Protein 9P0P (pdb70)

Organism: Staphylococcus aureus (NCBI:txid1280)

Foldseek 3Di:
DQQDPFEPLNVVQVVCVVVVHDNCVSLLVLCCCQVVLDFFLCVSPVDDRVVSVVCCVVPNGTVAQKAFPDQDDDDQKTKTWIAHDPRFTFIKMWRQDPVRQTEIAFEQWRVTHGDALRNGLVSVSVVSSVPDQHQAYEHPGPDANQVHPRVVSNLCQCCPCSHVVDQLLRYEHEGAQPQVSLLVCLPPRLNHAYEYEQQFLDQPVVCVPVVVCVVGPPVVSLVSVQVSCVPNVAAYEYEHEHDAPRQLDLVSLVSVQQSQCVGDVHNQSYAYEYEYDDPVPDPPSVVSSQVSCVVSNHHYDYDDD

Radius of gyration: 21.72 Å; Cα contacts (8 Å, |Δi|>4): 556; chains: 1; bounding box: 57×60×38 Å

InterPro domains:
  IPR004383 Ribosomal RNA large subunit methyltransferase RlmN/Cfr [PIRSF006004] (11-346)
  IPR004383 Ribosomal RNA large subunit methyltransferase RlmN/Cfr [SFLDF00275] (10-347)
  IPR005839 Methylthiotransferase [SFLDG01061] (3-346)
  IPR007197 Radical SAM [PF04055] (107-264)
  IPR007197 Radical SAM [PS51918] (98-333)
  IPR007197 Radical SAM [SFLDS00029] (3-346)
  IPR007197 Radical SAM [SFLDS00029] (10-347)
  IPR013785 Aldolase-type TIM barrel [G3DSA:3.20.20.70] (65-349)
  IPR022881 Ribosomal RNA large subunit methyltransferase, Cfr [MF_01873] (3-347)
  IPR022881 Ribosomal RNA large subunit methyltransferase, Cfr [SFLDF00296] (3-346)
  IPR022881 Ribosomal RNA large subunit methyltransferase, Cfr [TIGR04432] (5-344)
  IPR040072 Methyltransferase (Class A) [PTHR30544] (7-347)
  IPR058240 Radical SAM superfamily [SSF102114] (106-295)

Secondary structure (DSSP, 8-state):
----TTSHHHHHHHHHTTTT--THHHHHHHHHHHTS---BGGG-TTS-HHHHHHHHHHH-SBS---EEEEEEE-SS-EEEEEEETTTEEEEEEEEE-TTS-EEEEE-SB---PBPPHHHHHHHHHHHHHHT----EEEE-SSS-TTS-THHHHHHHHHT-TTTT---GGGEEEEESS-HHHHHHHHTTSTTSEEEEE-S-S-HHHHHTTSGGGGTS-HHHHHHHHHHHHHHH---EEEEEE--TTTS--HHHHHHHHHHHHTSGGGG-SEEEEEE-------TTHHHHHHHHHHHTT--EEEE--

Nearest PDB structures (foldseek):
  6fz6-assembly2_B  TM=9.057E-01  e=2.696E-28  Sphaerobacter thermophilus DSM 20745
  6pwk-assembly1_A  TM=6.200E-01  e=2.945E+00  Vibrio cholerae O1 str. 2010EL-1786
  5mfu-assembly1_A  TM=4.963E-01  e=1.389E+00  Pseudomonas aeruginosa
  6pwj-assembly2_B  TM=3.879E-01  e=1.479E+00  Vibrio cholerae O1 str. 2010EL-1786
  6pwk-assembly1_B  TM=4.323E-01  e=4.288E+00  Vibrio cholerae O1 str. 2010EL-1786

B-factor: mean 84.89, std 20.48, range [50.83, 161.64]

Solvent-accessible surface area: 15654 Å² total; per-residue (Å²): 66,179,10,40,130,116,3,18,1,7,96,3,14,105,60,3,105,83,73,140,44,60,100,111,31,6,93,41,0,1,37,3,2,13,151,101,88,35,44,84,1,75,71,6,95,107,5,55,156,127,12,40,85,58,0,24,132,89,50,38,71,40,3,30,96,13,100,53,82,53,106,150,105,50,154,106,50,15,78,3,52,0,70,3,89,104,36,38,156,2,56,3,24,5,81,89,126,194,103,30,128,17,26,2,24,1,2,1,8,39,232,146,112,59,3,62,0,26,14,0,0,0,1,0,0,20,4,19,21,113,50,59,117,14,18,20,0,14,2,106,35,80,55,28,3,2,58,4,128,33,0,8,44,0,0,68,3,0,36,21,108,48,7,19,65,25,43,42,161,100,0,28,0,22,0,39,1,29,28,61,2,0,108,67,2,3,112,94,26,48,88,1,30,1,20,0,16,0,16,0,13,84,53,133,47,1,18,186,57,23,100,27,5,112,159,57,42,6,84,107,0,0,73,13,0,17,92,2,1,174,107,25,80,67,103,0,66,0,16,2,74,1,65,33,53,79,0,13,50,90,119,19,0,130,67,1,12,58,26,0,108,85,49,75,106,50,2,140,30,4,30,1,11,0,49,70,109,109,173,171,101,14,126,58,69,6,106,42,1,42,109,26,0,98,93,29,54,8,74,13,46,56,114,65,200

Sequence (305 aa):
MKFGNKTKYGKIQEWLRSNNEPDYRMKQITNAIFKQRITRFEDMTNLPKQLREDLINNFGETVLNIKILAEQNSEQVTKVLFEVSDGERVETVIMKYKAGWESFCISSQCLKKNLTVDEITDQVLYFHLLGHQIDSISFMGMGEALANRQVFDALDVFTDPNLFALSPRRLSISTIGIIPSIKKLTQEYPQVNLTFSLHSPYSEERSKLMPINDRYPIDEVMNILDEYIRKTSRKVYIAYIMLPGVNDSLEHAKEVVSLLKSRYKSGKLYHVNLIRYNPEANEGQVEAFYKVLKSAGINVTIRSQ

Structure (mmCIF, N/CA/C/O backbone):
data_9P0P
#
_entry.id   9P0P
#
_cell.length_a   45.319
_cell.length_b   58.612
_cell.length_c   115.945
_cell.angle_alpha   90.000
_cell.angle_beta   90.000
_cell.angle_gamma   90.000
#
_symmetry.space_group_name_H-M   'P 21 21 21'
#
loop_
_entity.id
_entity.type
_entity.pdbx_description
1 polymer 'Ribosomal RNA large subunit methyltransferase Cfr'
2 water water
#
loop_
_atom_site.group_PDB
_atom_site.id
_atom_site.type_symbol
_atom_site.label_atom_id
_atom_site.label_alt_id
_atom_site.label_comp_id
_atom_site.label_asym_id
_atom_site.label_entity_id
_atom_site.label_seq_id
_atom_site.pdbx_PDB_ins_code
_atom_site.Cartn_x
_atom_site.Cartn_y
_atom_site.Cartn_z
_atom_site.occupancy
_atom_site.B_iso_or_equiv
_atom_site.auth_seq_id
_atom_site.auth_comp_id
_atom_site.auth_asym_id
_atom_site.auth_atom_id
_atom_site.pdbx_PDB_model_num
ATOM 1 N N . MET A 1 1 ? -42.15300 -8.60200 10.70800 1.000 107.25670 1 MET A N 1
ATOM 2 C CA . MET A 1 1 ? -41.16600 -9.65100 10.48000 1.000 103.08336 1 MET A CA 1
ATOM 3 C C . MET A 1 1 ? -40.69400 -9.68100 9.03100 1.000 107.81123 1 MET A C 1
ATOM 4 O O . MET A 1 1 ? -41.29500 -10.34000 8.18300 1.000 111.27310 1 MET A O 1
ATOM 9 N N . LYS A 1 2 ? -39.61900 -8.94000 8.75500 1.000 107.42322 2 LYS A N 1
ATOM 10 C CA . LYS A 1 2 ? -38.99100 -8.91200 7.43200 1.000 106.16473 2 LYS A CA 1
ATOM 11 C C . LYS A 1 2 ? -37.49300 -8.76700 7.68500 1.000 104.18901 2 LYS A C 1
ATOM 12 O O . LYS A 1 2 ? -37.01500 -7.66200 7.95500 1.000 108.27364 2 LYS A O 1
ATOM 18 N N . PHE A 1 3 ? -36.76300 -9.87600 7.59100 1.000 91.43201 3 PHE A N 1
ATOM 19 C CA . PHE A 1 3 ? -35.41700 -9.96900 8.14400 1.000 89.25334 3 PHE A CA 1
ATOM 20 C C . PHE A 1 3 ? -34.30900 -9.64400 7.15000 1.000 92.89752 3 PHE A C 1
ATOM 21 O O . PHE A 1 3 ? -33.13200 -9.81200 7.48500 1.000 94.91899 3 PHE A O 1
ATOM 29 N N . GLY A 1 4 ? -34.64200 -9.18200 5.95000 1.000 94.28496 4 GLY A N 1
ATOM 30 C CA . GLY A 1 4 ? -33.60700 -8.83500 4.99500 1.000 102.98652 4 GLY A CA 1
ATOM 31 C C . GLY A 1 4 ? -33.12800 -10.02000 4.18300 1.000 107.38773 4 GLY A C 1
ATOM 32 O O . GLY A 1 4 ? -32.88900 -11.10300 4.72800 1.000 97.45540 4 GLY A O 1
ATOM 33 N N . ASN A 1 5 ? -32.96600 -9.81900 2.87500 1.000 129.15119 5 ASN A N 1
ATOM 34 C CA . ASN A 1 5 ? -32.70200 -10.89700 1.93000 1.000 131.13747 5 ASN A CA 1
ATOM 35 C C . ASN A 1 5 ? -31.23100 -11.27600 1.83300 1.000 129.89199 5 ASN A C 1
ATOM 36 O O . ASN A 1 5 ? -30.82800 -11.85200 0.81600 1.000 135.16784 5 ASN A O 1
ATOM 41 N N . LYS A 1 6 ? -30.41400 -10.96600 2.83600 1.000 103.96498 6 LYS A N 1
ATOM 42 C CA . LYS A 1 6 ? -29.02200 -11.39300 2.83000 1.000 99.66271 6 LYS A CA 1
ATOM 43 C C . LYS A 1 6 ? -28.57000 -11.98000 4.15500 1.000 91.97042 6 LYS A C 1
ATOM 44 O O . LYS A 1 6 ? -27.46300 -12.52700 4.22300 1.000 89.40735 6 LYS A O 1
ATOM 50 N N . THR A 1 7 ? -29.38200 -11.88600 5.19900 1.000 84.51717 7 THR A N 1
ATOM 51 C CA . THR A 1 7 ? -29.08600 -12.51200 6.47100 1.000 80.61100 7 THR A CA 1
ATOM 52 C C . THR A 1 7 ? -29.70800 -13.89500 6.51100 1.000 80.14434 7 THR A C 1
ATOM 53 O O . THR A 1 7 ? -30.65000 -14.20800 5.77900 1.000 80.21991 7 THR A O 1
ATOM 57 N N . LYS A 1 8 ? -29.17200 -14.72900 7.38700 1.000 71.85909 8 LYS A N 1
ATOM 58 C CA . LYS A 1 8 ? -29.67600 -16.08700 7.45900 1.000 74.93993 8 LYS A CA 1
ATOM 59 C C . LYS A 1 8 ? -31.09100 -16.13400 8.02300 1.000 74.16997 8 LYS A C 1
ATOM 60 O O . LYS A 1 8 ? -31.82700 -17.09200 7.76200 1.000 68.28053 8 LYS A O 1
ATOM 66 N N . TYR A 1 9 ? -31.47600 -15.13500 8.82200 1.000 70.35574 9 TYR A N 1
ATOM 67 C CA . TYR A 1 9 ? -32.81800 -15.11000 9.38600 1.000 66.80141 9 TYR A CA 1
ATOM 68 C C . TYR A 1 9 ? -33.86600 -14.81700 8.32500 1.000 69.70200 9 TYR A C 1
ATOM 69 O O . TYR A 1 9 ? -35.03300 -15.18300 8.50100 1.000 66.52290 9 TYR A O 1
ATOM 78 N N . GLY A 1 10 ? -33.47500 -14.17600 7.22700 1.000 76.32186 10 GLY A N 1
ATOM 79 C CA . GLY A 1 10 ? -34.38800 -13.92300 6.13200 1.000 75.11251 10 GLY A CA 1
ATOM 80 C C . GLY A 1 10 ? -34.58200 -15.13600 5.24600 1.000 72.84126 10 GLY A C 1
ATOM 81 O O . GLY A 1 10 ? -35.70200 -15.42500 4.81300 1.000 72.49023 10 GLY A O 1
ATOM 82 N N . LYS A 1 11 ? -33.49000 -15.85500 4.97100 1.000 74.21432 11 LYS A N 1
ATOM 83 C CA . LYS A 1 11 ? -33.57600 -17.05300 4.14200 1.000 75.80503 11 LYS A CA 1
ATOM 84 C C . LYS A 1 11 ? -34.48000 -18.09800 4.77700 1.000 76.98082 11 LYS A C 1
ATOM 85 O O . LYS A 1 11 ? -35.28900 -18.73100 4.08900 1.000 74.47056 11 LYS A O 1
ATOM 91 N N . ILE A 1 12 ? -34.34700 -18.29900 6.08800 1.000 76.08689 12 ILE A N 1
ATOM 92 C CA . ILE A 1 12 ? -35.19600 -19.26000 6.78500 1.000 74.78796 12 ILE A CA 1
ATOM 93 C C . ILE A 1 12 ? -36.65300 -18.82600 6.72100 1.000 78.59174 12 ILE A C 1
ATOM 94 O O . ILE A 1 12 ? -37.55500 -19.65000 6.53000 1.000 79.56244 12 ILE A O 1
ATOM 99 N N . GLN A 1 13 ? -36.90600 -17.52200 6.85900 1.000 75.45387 13 GLN A N 1
ATOM 100 C CA . GLN A 1 13 ? -38.28000 -17.03300 6.91100 1.000 79.67449 13 GLN A CA 1
ATOM 101 C C . GLN A 1 13 ? -39.01100 -17.28700 5.59900 1.000 81.10187 13 GLN A C 1
ATOM 102 O O . GLN A 1 13 ? -40.14300 -17.78400 5.59300 1.000 83.07063 13 GLN A O 1
ATOM 108 N N . GLU A 1 14 ? -38.38300 -16.94800 4.47500 1.000 85.11333 14 GLU A N 1
ATOM 109 C CA . GLU A 1 14 ? -39.01300 -17.09000 3.17100 1.000 88.01644 14 GLU A CA 1
ATOM 110 C C . GLU A 1 14 ? -38.68400 -18.41500 2.49300 1.000 88.51712 14 GLU A C 1
ATOM 111 O O . GLU A 1 14 ? -39.07800 -18.62500 1.34200 1.000 88.61374 14 GLU A O 1
ATOM 117 N N . TRP A 1 15 ? -37.96800 -19.31000 3.17500 1.000 85.08509 15 TRP A N 1
ATOM 118 C CA . TRP A 1 15 ? -37.96400 -20.70900 2.76700 1.000 81.44046 15 TRP A CA 1
ATOM 119 C C . TRP A 1 15 ? -39.12100 -21.46300 3.40600 1.000 81.27724 15 TRP A C 1
ATOM 120 O O . TRP A 1 15 ? -39.72700 -22.32800 2.76600 1.000 80.42862 15 TRP A O 1
ATOM 131 N N . LEU A 1 16 ? -39.43700 -21.14100 4.66300 1.000 81.98310 16 LEU A N 1
ATOM 132 C CA . LEU A 1 16 ? -40.64100 -21.68200 5.28600 1.000 80.94096 16 LEU A CA 1
ATOM 133 C C . LEU A 1 16 ? -41.89200 -21.18600 4.57500 1.000 82.74222 16 LEU A C 1
ATOM 134 O O . LEU A 1 16 ? -42.87600 -21.92200 4.44500 1.000 83.33935 16 LEU A O 1
ATOM 139 N N . ARG A 1 17 ? -41.87200 -19.93500 4.10700 1.000 81.19980 17 ARG A N 1
ATOM 140 C CA . ARG A 1 17 ? -43.03000 -19.39300 3.40700 1.000 82.90709 17 ARG A CA 1
ATOM 141 C C . ARG A 1 17 ? -43.21700 -20.04600 2.04300 1.000 83.18583 17 ARG A C 1
ATOM 142 O O . ARG A 1 17 ? -44.35200 -20.17600 1.57000 1.000 80.31568 17 ARG A O 1
ATOM 150 N N . SER A 1 18 ? -42.12400 -20.46700 1.39900 1.000 81.84275 18 SER A N 1
ATOM 151 C CA . SER A 1 18 ? -42.22900 -21.16600 0.12300 1.000 80.98933 18 SER A CA 1
ATOM 152 C C . SER A 1 18 ? -42.61300 -22.62900 0.29400 1.000 82.55095 18 SER A C 1
ATOM 153 O O . SER A 1 18 ? -43.09600 -23.24500 -0.66200 1.000 83.54937 18 SER A O 1
ATOM 156 N N . ASN A 1 19 ? -42.39700 -23.20100 1.47700 1.000 83.83675 19 ASN A N 1
ATOM 157 C CA . ASN A 1 19 ? -42.92900 -24.51600 1.81100 1.000 82.60010 19 ASN A CA 1
ATOM 158 C C . ASN A 1 19 ? -44.35800 -24.44700 2.33300 1.000 82.84656 19 ASN A C 1
ATOM 159 O O . ASN A 1 19 ? -44.87400 -25.45700 2.82300 1.000 80.88511 19 ASN A O 1
ATOM 164 N N . ASN A 1 20 ? -44.99200 -23.27500 2.23400 1.000 83.70963 20 ASN A N 1
ATOM 165 C CA . ASN A 1 20 ? -46.36000 -23.04900 2.70500 1.000 82.73579 20 ASN A CA 1
ATOM 166 C C . ASN A 1 20 ? -46.50300 -23.32700 4.19700 1.000 84.53323 20 ASN A C 1
ATOM 167 O O . ASN A 1 20 ? -47.57300 -23.72000 4.66900 1.000 85.68968 20 ASN A O 1
ATOM 172 N N . GLU A 1 21 ? -45.43100 -23.12500 4.94700 1.000 81.94569 21 GLU A N 1
ATOM 173 C CA . GLU A 1 21 ? -45.54200 -23.16100 6.39500 1.000 84.26288 21 GLU A CA 1
ATOM 174 C C . GLU A 1 21 ? -46.04300 -21.81300 6.90700 1.000 85.36813 21 GLU A C 1
ATOM 175 O O . GLU A 1 21 ? -45.64200 -20.76600 6.38900 1.000 86.91970 21 GLU A O 1
ATOM 181 N N . PRO A 1 22 ? -46.92200 -21.81300 7.90800 1.000 87.64066 22 PRO A N 1
ATOM 182 C CA . PRO A 1 22 ? -47.54600 -20.56300 8.36100 1.000 93.30908 22 PRO A CA 1
ATOM 183 C C . PRO A 1 22 ? -46.52800 -19.55400 8.87400 1.000 90.19329 22 PRO A C 1
ATOM 184 O O . PRO A 1 22 ? -45.34000 -19.83400 9.04900 1.000 86.09666 22 PRO A O 1
ATOM 188 N N . ASP A 1 23 ? -47.03100 -18.34200 9.12100 1.000 92.29416 23 ASP A N 1
ATOM 189 C CA . ASP A 1 23 ? -46.16900 -17.22800 9.49700 1.000 95.90525 23 ASP A CA 1
ATOM 190 C C . ASP A 1 23 ? -45.67900 -17.31900 10.93600 1.000 90.56471 23 ASP A C 1
ATOM 191 O O . ASP A 1 23 ? -44.64300 -16.72700 11.25700 1.000 87.79456 23 ASP A O 1
ATOM 196 N N . TYR A 1 24 ? -46.38700 -18.03900 11.80800 1.000 85.50772 24 TYR A N 1
ATOM 197 C CA . TYR A 1 24 ? -45.96400 -18.12300 13.20000 1.000 79.46488 24 TYR A CA 1
ATOM 198 C C . TYR A 1 24 ? -44.76500 -19.03900 13.40300 1.000 80.39219 24 TYR A C 1
ATOM 199 O O . TYR A 1 24 ? -44.19400 -19.04600 14.49900 1.000 80.42367 24 TYR A O 1
ATOM 208 N N . ARG A 1 25 ? -44.37500 -19.80900 12.38500 1.000 78.92048 25 ARG A N 1
ATOM 209 C CA . ARG A 1 25 ? -43.27200 -20.75000 12.54800 1.000 77.66175 25 ARG A CA 1
ATOM 210 C C . ARG A 1 25 ? -41.92900 -20.03900 12.65200 1.000 74.20948 25 ARG A C 1
ATOM 211 O O . ARG A 1 25 ? -41.01200 -20.54700 13.30700 1.000 73.02413 25 ARG A O 1
ATOM 219 N N . MET A 1 26 ? -41.78800 -18.87200 12.01800 1.000 73.78735 26 MET A N 1
ATOM 220 C CA . MET A 1 26 ? -40.53900 -18.12900 12.13700 1.000 72.91224 26 MET A CA 1
ATOM 221 C C . MET A 1 26 ? -40.39200 -17.50400 13.51700 1.000 72.14271 26 MET A C 1
ATOM 222 O O . MET A 1 26 ? -39.27100 -17.38100 14.02600 1.000 68.82838 26 MET A O 1
ATOM 227 N N . LYS A 1 27 ? -41.50500 -17.10400 14.13500 1.000 70.55518 27 LYS A N 1
ATOM 228 C CA . LYS A 1 27 ? -41.44200 -16.53200 15.47500 1.000 73.22904 27 LYS A CA 1
ATOM 229 C C . LYS A 1 27 ? -41.05100 -17.58700 16.50200 1.000 70.28425 27 LYS A C 1
ATOM 230 O O . LYS A 1 27 ? -40.34100 -17.28700 17.47000 1.000 69.02383 27 LYS A O 1
ATOM 236 N N . GLN A 1 28 ? -41.49800 -18.83000 16.30600 1.000 70.73322 28 GLN A N 1
ATOM 237 C CA . GLN A 1 28 ? -41.04500 -19.91800 17.16600 1.000 70.05609 28 GLN A CA 1
ATOM 238 C C . GLN A 1 28 ? -39.54600 -20.14300 17.02800 1.000 66.08333 28 GLN A C 1
ATOM 239 O O . GLN A 1 28 ? -38.88100 -20.51700 18.00100 1.000 63.95879 28 GLN A O 1
ATOM 245 N N . ILE A 1 29 ? -39.00000 -19.92300 15.83200 1.000 65.380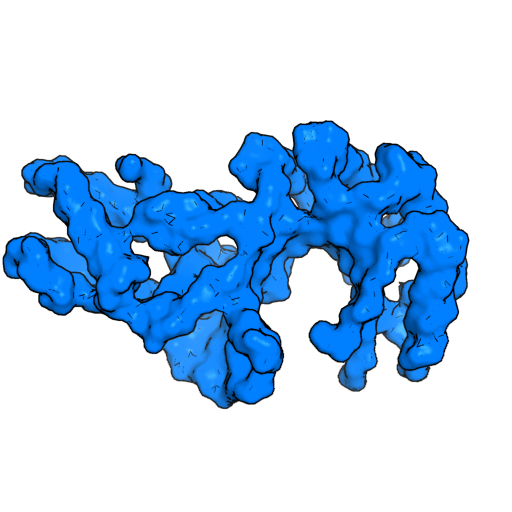60 29 ILE A N 1
ATOM 246 C CA . ILE A 1 29 ? -37.56900 -20.10600 15.62200 1.000 64.10402 29 ILE A CA 1
ATOM 247 C C . ILE A 1 29 ? -36.78500 -18.99300 16.30900 1.000 64.16889 29 ILE A C 1
ATOM 248 O O . ILE A 1 29 ? -35.79200 -19.24700 17.00000 1.000 58.54690 29 ILE A O 1
ATOM 253 N N . THR A 1 30 ? -37.22800 -17.74400 16.14000 1.000 64.49802 30 THR A N 1
ATOM 254 C CA . THR A 1 30 ? -36.49600 -16.61500 16.70600 1.000 64.16527 30 THR A CA 1
ATOM 255 C C . THR A 1 30 ? -36.55200 -16.61700 18.22800 1.000 61.94554 30 THR A C 1
ATOM 256 O O . THR A 1 30 ? -35.54700 -16.33700 18.89100 1.000 61.72784 30 THR A O 1
ATOM 260 N N . ASN A 1 31 ? -37.71700 -16.92700 18.80300 1.000 68.15395 31 ASN A N 1
ATOM 261 C CA . ASN A 1 31 ? -37.82600 -16.95100 20.25700 1.000 67.28212 31 ASN A CA 1
ATOM 262 C C . ASN A 1 31 ? -36.98900 -18.06600 20.86500 1.000 66.68037 31 ASN A C 1
ATOM 263 O O . ASN A 1 31 ? -36.54400 -17.95000 22.01100 1.000 68.29393 31 ASN A O 1
ATOM 268 N N . ALA A 1 32 ? -36.76800 -19.15000 20.12200 1.000 61.86327 32 ALA A N 1
ATOM 269 C CA . ALA A 1 32 ? -35.91200 -20.21500 20.62700 1.000 62.35268 32 ALA A CA 1
ATOM 270 C C . ALA A 1 32 ? -34.44900 -19.79700 20.60800 1.000 59.67576 32 ALA A C 1
ATOM 271 O O . ALA A 1 32 ? -33.68100 -20.16400 21.50200 1.000 60.07509 32 ALA A O 1
ATOM 273 N N . ILE A 1 33 ? -34.04700 -19.02000 19.60200 1.000 60.08268 33 ILE A N 1
ATOM 274 C CA . ILE A 1 33 ? -32.64900 -18.62500 19.47800 1.000 59.13458 33 ILE A CA 1
ATOM 275 C C . ILE A 1 33 ? -32.29500 -17.54100 20.49000 1.000 58.40338 33 ILE A C 1
ATOM 276 O O . ILE A 1 33 ? -31.22100 -17.57500 21.10100 1.000 57.47680 33 ILE A O 1
ATOM 281 N N . PHE A 1 34 ? -33.18700 -16.57100 20.69200 1.000 56.96385 34 PHE A N 1
ATOM 282 C CA . PHE A 1 34 ? -32.86500 -15.38000 21.46600 1.000 60.31208 34 PHE A CA 1
ATOM 283 C C . PHE A 1 34 ? -33.48500 -15.34800 22.85300 1.000 57.87838 34 PHE A C 1
ATOM 284 O O . PHE A 1 34 ? -32.89200 -14.76700 23.76400 1.000 60.81345 34 PHE A O 1
ATOM 292 N N . LYS A 1 35 ? -34.65600 -15.94500 23.04700 1.000 58.79136 35 LYS A N 1
ATOM 293 C CA . LYS A 1 35 ? -35.26700 -15.96500 24.36700 1.000 63.08044 35 LYS A CA 1
ATOM 294 C C . LYS A 1 35 ? -35.03300 -17.27500 25.10500 1.000 63.63644 35 LYS A C 1
ATOM 295 O O . LYS A 1 35 ? -34.77100 -17.26000 26.31200 1.000 66.44471 35 LYS A O 1
ATOM 301 N N . GLN A 1 36 ? -35.10400 -18.40900 24.41200 1.000 61.60294 36 GLN A N 1
ATOM 302 C CA . GLN A 1 36 ? -34.75700 -19.68700 25.02200 1.000 66.17364 36 GLN A CA 1
ATOM 303 C C . GLN A 1 36 ? -33.28200 -20.03200 24.86300 1.000 61.23839 36 GLN A C 1
ATOM 304 O O . GLN A 1 36 ? -32.79600 -20.93700 25.55100 1.000 60.69383 36 GLN A O 1
ATOM 310 N N . ARG A 1 37 ? -32.57000 -19.33100 23.97800 1.000 61.20611 37 ARG A N 1
ATOM 311 C CA . ARG A 1 37 ? -31.13100 -19.50400 23.77000 1.000 62.37818 37 ARG A CA 1
ATOM 312 C C . ARG A 1 37 ? -30.78500 -20.95800 23.44500 1.000 58.85506 37 ARG A C 1
ATOM 313 O O . ARG A 1 37 ? -30.03400 -21.62700 24.15800 1.000 60.74974 37 ARG A O 1
ATOM 321 N N . ILE A 1 38 ? -31.34200 -21.43400 22.33700 1.000 60.26477 38 ILE A N 1
ATOM 322 C CA . ILE A 1 38 ? -31.12200 -22.79000 21.85800 1.000 63.08229 38 ILE A CA 1
ATOM 323 C C . ILE A 1 38 ? -30.34100 -22.71300 20.55400 1.000 63.10952 38 ILE A C 1
ATOM 324 O O . ILE A 1 38 ? -30.69200 -21.93900 19.65500 1.000 60.23165 38 ILE A O 1
ATOM 329 N N . THR A 1 39 ? -29.28200 -23.51600 20.45500 1.000 63.04665 39 THR A N 1
ATOM 330 C CA . THR A 1 39 ? -28.32000 -23.41700 19.36400 1.000 64.94142 39 THR A CA 1
ATOM 331 C C . THR A 1 39 ? -28.71700 -24.24500 18.14600 1.000 66.15229 39 THR A C 1
ATOM 332 O O . THR A 1 39 ? -28.49700 -23.81400 17.00900 1.000 62.73955 39 THR A O 1
ATOM 336 N N . ARG A 1 40 ? -29.30500 -25.41800 18.35400 1.000 73.86608 40 ARG A N 1
ATOM 337 C CA . ARG A 1 40 ? -29.55600 -26.36800 17.28200 1.000 72.34713 40 ARG A CA 1
ATOM 338 C C . ARG A 1 40 ? -31.04700 -26.48200 16.99300 1.000 69.70177 40 ARG A C 1
ATOM 339 O O . ARG A 1 40 ? -31.88300 -26.36500 17.89400 1.000 71.00518 40 ARG A O 1
ATOM 347 N N . PHE A 1 41 ? -31.36800 -26.71900 15.71700 1.000 68.53785 41 PHE A N 1
ATOM 348 C CA . PHE A 1 41 ? -32.76500 -26.82700 15.30900 1.000 73.11024 41 PHE A CA 1
ATOM 349 C C . PHE A 1 41 ? -33.46700 -27.99700 15.98700 1.000 84.95438 41 PHE A C 1
ATOM 350 O O . PHE A 1 41 ? -34.69200 -27.96600 16.15700 1.000 83.42359 41 PHE A O 1
ATOM 358 N N . GLU A 1 42 ? -32.71700 -29.03000 16.38200 1.000 88.62139 42 GLU A N 1
ATOM 359 C CA . GLU A 1 42 ? -33.35100 -30.23800 16.90400 1.000 91.05970 42 GLU A CA 1
ATOM 360 C C . GLU A 1 42 ? -33.94300 -30.00900 18.29100 1.000 94.29240 42 GLU A C 1
ATOM 361 O O . GLU A 1 42 ? -34.98600 -30.58300 18.62400 1.000 95.45901 42 GLU A O 1
ATOM 367 N N . ASP A 1 43 ? -33.30000 -29.17800 19.11200 1.000 87.58301 43 ASP A N 1
ATOM 368 C CA . ASP A 1 43 ? -33.82900 -28.87700 20.43600 1.000 87.76236 43 ASP A CA 1
ATOM 369 C C . ASP A 1 43 ? -34.98500 -27.88700 20.39300 1.000 76.93642 43 ASP A C 1
ATOM 370 O O . ASP A 1 43 ? -35.53400 -27.55200 21.44800 1.000 79.91589 43 ASP A O 1
ATOM 375 N N . MET A 1 44 ? -35.35800 -27.41100 19.20800 1.000 79.53252 44 MET A N 1
ATOM 376 C CA . MET A 1 44 ? -36.54400 -26.57300 19.03800 1.000 83.61565 44 MET A CA 1
ATOM 377 C C . MET A 1 44 ? -37.76000 -27.48000 18.84600 1.000 82.86468 44 MET A C 1
ATOM 378 O O . MET A 1 44 ? -38.34300 -27.59900 17.76700 1.000 85.92346 44 MET A O 1
ATOM 383 N N . THR A 1 45 ? -38.13300 -28.13100 19.95200 1.000 85.45372 45 THR A N 1
ATOM 384 C CA . THR A 1 45 ? -39.13000 -29.19500 19.92200 1.000 90.55759 45 THR A CA 1
ATOM 385 C C . THR A 1 45 ? -40.52800 -28.68700 19.59900 1.000 94.35183 45 THR A C 1
ATOM 386 O O . THR A 1 45 ? -41.40000 -29.49300 19.25500 1.000 95.98408 45 THR A O 1
ATOM 390 N N . ASN A 1 46 ? -40.76500 -27.37900 19.71100 1.000 94.70488 46 ASN A N 1
ATOM 391 C CA . ASN A 1 46 ? -42.06900 -26.82900 19.36300 1.000 93.50221 46 ASN A CA 1
ATOM 392 C C . ASN A 1 46 ? -42.36300 -26.96900 17.87500 1.000 93.63243 46 ASN A C 1
ATOM 393 O O . ASN A 1 46 ? -43.53500 -26.96100 17.48200 1.000 93.44681 46 ASN A O 1
ATOM 398 N N . LEU A 1 47 ? -41.32800 -27.09800 17.04800 1.000 89.86050 47 LEU A N 1
ATOM 399 C CA . LEU A 1 47 ? -41.50500 -27.35700 15.63300 1.000 86.49089 47 LEU A CA 1
ATOM 400 C C . LEU A 1 47 ? -41.91500 -28.81100 15.41000 1.000 84.77964 47 LEU A C 1
ATOM 401 O O . LEU A 1 47 ? -41.73200 -29.65900 16.28600 1.000 90.23853 47 LEU A O 1
ATOM 406 N N . PRO A 1 48 ? -42.48700 -29.12200 14.24900 1.000 83.93794 48 PRO A N 1
ATOM 407 C CA . PRO A 1 48 ? -42.62000 -30.52700 13.84700 1.000 84.62206 48 PRO A CA 1
ATOM 408 C C . PRO A 1 48 ? -41.25000 -31.14600 13.61000 1.000 83.98230 48 PRO A C 1
ATOM 409 O O . PRO A 1 48 ? -40.23700 -30.45800 13.47300 1.000 77.88672 48 PRO A O 1
ATOM 413 N N . LYS A 1 49 ? -41.22700 -32.48100 13.55900 1.000 82.13039 49 LYS A N 1
ATOM 414 C CA . LYS A 1 49 ? -39.94700 -33.18000 13.50300 1.000 79.09019 49 LYS A CA 1
ATOM 415 C C . LYS A 1 49 ? -39.32000 -33.10600 12.11400 1.000 77.85412 49 LYS A C 1
ATOM 416 O O . LYS A 1 49 ? -38.16200 -32.70100 11.97400 1.000 80.54029 49 LYS A O 1
ATOM 422 N N . GLN A 1 50 ? -40.06200 -33.48900 11.07000 1.000 80.58539 50 GLN A N 1
ATOM 423 C CA . GLN A 1 50 ? -39.49400 -33.41400 9.73100 1.000 84.32843 50 GLN A CA 1
ATOM 424 C C . GLN A 1 50 ? -39.36300 -31.97600 9.25700 1.000 80.21567 50 GLN A C 1
ATOM 425 O O . GLN A 1 50 ? -38.62500 -31.71700 8.30500 1.000 83.29571 50 GLN A O 1
ATOM 431 N N . LEU A 1 51 ? -40.06400 -31.03800 9.89400 1.000 81.90050 51 LEU A N 1
ATOM 432 C CA . LEU A 1 51 ? -39.75500 -29.63100 9.67500 1.000 81.34393 51 LEU A CA 1
ATOM 433 C C . LEU A 1 51 ? -38.41300 -29.27200 10.29000 1.000 76.51517 51 LEU A C 1
ATOM 434 O O . LEU A 1 51 ? -37.64500 -28.49200 9.71600 1.000 74.07381 51 LEU A O 1
ATOM 439 N N . ARG A 1 52 ? -38.12800 -29.81400 11.47500 1.000 76.23571 52 ARG A N 1
ATOM 440 C CA . ARG A 1 52 ? -36.81300 -29.62600 12.07500 1.000 78.40385 52 ARG A CA 1
ATOM 441 C C . ARG A 1 52 ? -35.72100 -30.21300 11.19300 1.000 80.28847 52 ARG A C 1
ATOM 442 O O . ARG A 1 52 ? -34.62500 -29.64800 11.09100 1.000 79.18900 52 ARG A O 1
ATOM 450 N N . GLU A 1 53 ? -36.00400 -31.34200 10.53800 1.000 79.83073 53 GLU A N 1
ATOM 451 C CA . GLU A 1 53 ? -35.00100 -31.96900 9.67900 1.000 80.35328 53 GLU A CA 1
ATOM 452 C C . GLU A 1 53 ? -34.94200 -31.31700 8.30100 1.000 75.61047 53 GLU A C 1
ATOM 453 O O . GLU A 1 53 ? -33.86400 -31.24600 7.70400 1.000 76.64089 53 GLU A O 1
ATOM 459 N N . ASP A 1 54 ? -36.08200 -30.84800 7.78000 1.000 77.08307 54 ASP A N 1
ATOM 460 C CA . ASP A 1 54 ? -36.06600 -30.03900 6.56700 1.000 80.70200 54 ASP A CA 1
ATOM 461 C C . ASP A 1 54 ? -35.25600 -28.76700 6.77000 1.000 80.65729 54 ASP A C 1
ATOM 462 O O . ASP A 1 54 ? -34.58600 -28.29800 5.84300 1.000 82.14396 54 ASP A O 1
ATOM 467 N N . LEU A 1 55 ? -35.31500 -28.19300 7.97200 1.000 75.69589 55 LEU A N 1
ATOM 468 C CA . LEU A 1 55 ? -34.48900 -27.04000 8.30500 1.000 78.51333 55 LEU A CA 1
ATOM 469 C C . LEU A 1 55 ? -33.03200 -27.42600 8.50100 1.000 78.80868 55 LEU A C 1
ATOM 470 O O . LEU A 1 55 ? -32.13600 -26.61000 8.25400 1.000 82.23394 55 LEU A O 1
ATOM 475 N N . ILE A 1 56 ? -32.78100 -28.65500 8.94800 1.000 79.74189 56 ILE A N 1
ATOM 476 C CA . ILE A 1 56 ? -31.41100 -29.10000 9.16600 1.000 84.98320 56 ILE A CA 1
ATOM 477 C C . ILE A 1 56 ? -30.70000 -29.31700 7.83800 1.000 81.56297 56 ILE A C 1
ATOM 478 O O . ILE A 1 56 ? -29.52800 -28.95600 7.67800 1.000 82.67621 56 ILE A O 1
ATOM 483 N N . ASN A 1 57 ? -31.39300 -29.90800 6.86400 1.000 78.52287 57 ASN A N 1
ATOM 484 C CA . ASN A 1 57 ? -30.77000 -30.18300 5.57400 1.000 83.82137 57 ASN A CA 1
ATOM 485 C C . ASN A 1 57 ? -30.38900 -28.89400 4.85900 1.000 84.06229 57 ASN A C 1
ATOM 486 O O . ASN A 1 57 ? -29.26800 -28.75800 4.35500 1.000 87.59741 57 ASN A O 1
ATOM 491 N N . ASN A 1 58 ? -31.30600 -27.92800 4.81600 1.000 84.64597 58 ASN A N 1
ATOM 492 C CA . ASN A 1 58 ? -31.09200 -26.71700 4.03700 1.000 82.65678 58 ASN A CA 1
ATOM 493 C C . ASN A 1 58 ? -30.29100 -25.65000 4.77100 1.000 82.37049 58 ASN A C 1
ATOM 494 O O . ASN A 1 58 ? -29.81600 -24.71200 4.12300 1.000 84.15447 58 ASN A O 1
ATOM 499 N N . PHE A 1 59 ? -30.12000 -25.76100 6.09100 1.000 80.30941 59 PHE A N 1
ATOM 500 C CA . PHE A 1 59 ? -29.45100 -24.71400 6.85400 1.000 75.99813 59 PHE A CA 1
ATOM 501 C C . PHE A 1 59 ? -28.41300 -25.24500 7.83600 1.000 73.16911 59 PHE A C 1
ATOM 502 O O . PHE A 1 59 ? -27.88400 -24.46500 8.63700 1.000 76.01941 59 PHE A O 1
ATOM 510 N N . GLY A 1 60 ? -28.09900 -26.53500 7.79800 1.000 81.39388 60 GLY A N 1
ATOM 511 C CA . GLY A 1 60 ? -27.16800 -27.10600 8.74800 1.000 78.31548 60 GLY A CA 1
ATOM 512 C C . GLY A 1 60 ? -27.83300 -27.44700 10.06900 1.000 76.54728 60 GLY A C 1
ATOM 513 O O . GLY A 1 60 ? -29.03600 -27.27200 10.27000 1.000 74.72125 60 GLY A O 1
ATOM 514 N N . GLU A 1 61 ? -27.01200 -27.94000 10.99900 1.000 77.98728 61 GLU A N 1
ATOM 515 C CA . GLU A 1 61 ? -27.53200 -28.41000 12.28000 1.000 76.09429 61 GLU A CA 1
ATOM 516 C C . GLU A 1 61 ? -27.83200 -27.25900 13.23100 1.000 79.32725 61 GLU A C 1
ATOM 517 O O . GLU A 1 61 ? -28.87600 -27.25400 13.89600 1.000 78.70091 61 GLU A O 1
ATOM 523 N N . THR A 1 62 ? -26.93600 -26.28500 13.31400 1.000 72.43844 62 THR A N 1
ATOM 524 C CA . THR A 1 62 ? -27.05500 -25.20400 14.27900 1.000 73.37256 62 THR A CA 1
ATOM 525 C C . THR A 1 62 ? -27.46000 -23.91600 13.58400 1.000 71.24392 62 THR A C 1
ATOM 526 O O . THR A 1 62 ? -27.52100 -23.82200 12.35500 1.000 73.61616 62 THR A O 1
ATOM 530 N N . VAL A 1 63 ? -27.74700 -22.91200 14.40300 1.000 72.86493 63 VAL A N 1
ATOM 531 C CA . VAL A 1 63 ? -28.00400 -21.59900 13.85500 1.000 71.52228 63 VAL A CA 1
ATOM 532 C C . VAL A 1 63 ? -26.71400 -20.84800 13.58700 1.000 73.93493 63 VAL A C 1
ATOM 533 O O . VAL A 1 63 ? -26.72400 -19.97500 12.71100 1.000 75.13321 63 VAL A O 1
ATOM 537 N N . LEU A 1 64 ? -25.60600 -21.21400 14.26900 1.000 74.58166 64 LEU A N 1
ATOM 538 C CA . LEU A 1 64 ? -24.29900 -20.58200 14.09700 1.000 71.19169 64 LEU A CA 1
ATOM 539 C C . LEU A 1 64 ? -23.60500 -21.04600 12.81800 1.000 75.79151 64 LEU A C 1
ATOM 540 O O . LEU A 1 64 ? -23.63800 -22.22800 12.46600 1.000 78.56533 64 LEU A O 1
ATOM 545 N N . ASN A 1 65 ? -22.99100 -20.09400 12.10500 1.000 75.86538 65 ASN A N 1
ATOM 546 C CA . ASN A 1 65 ? -22.12300 -20.40100 10.97000 1.000 75.30868 65 ASN A CA 1
ATOM 547 C C . ASN A 1 65 ? -20.68800 -19.95700 11.22600 1.000 74.77188 65 ASN A C 1
ATOM 548 O O . ASN A 1 65 ? -19.90000 -19.80900 10.28700 1.000 78.69141 65 ASN A O 1
ATOM 553 N N . ILE A 1 66 ? -20.34600 -19.72600 12.48700 1.000 74.97868 66 ILE A N 1
ATOM 554 C CA . ILE A 1 66 ? -18.97700 -19.51800 12.92500 1.000 78.81343 66 ILE A CA 1
ATOM 555 C C . ILE A 1 66 ? -18.62600 -20.66200 13.87100 1.000 84.02735 66 ILE A C 1
ATOM 556 O O . ILE A 1 66 ? -19.50100 -21.38100 14.35100 1.000 82.82651 66 ILE A O 1
ATOM 561 N N . LYS A 1 67 ? -17.33300 -20.82100 14.14800 1.000 84.78913 67 LYS A N 1
ATOM 562 C CA . LYS A 1 67 ? -16.89500 -21.84100 15.09000 1.000 86.62734 67 LYS A CA 1
ATOM 563 C C . LYS A 1 67 ? -15.74500 -21.30600 15.93200 1.000 89.09039 67 LYS A C 1
ATOM 564 O O . LYS A 1 67 ? -14.92300 -20.51700 15.46300 1.000 91.75613 67 LYS A O 1
ATOM 570 N N . ILE A 1 68 ? -15.67400 -21.79700 17.17100 1.000 88.93341 68 ILE A N 1
ATOM 571 C CA . ILE A 1 68 ? -14.97100 -21.09300 18.24100 1.000 91.18721 68 ILE A CA 1
ATOM 572 C C . ILE A 1 68 ? -13.46200 -21.12200 18.03700 1.000 95.40422 68 ILE A C 1
ATOM 573 O O . ILE A 1 68 ? -12.77300 -20.13000 18.30300 1.000 96.47551 68 ILE A O 1
ATOM 578 N N . LEU A 1 69 ? -12.92300 -22.26200 17.60900 1.000 93.02879 69 LEU A N 1
ATOM 579 C CA . LEU A 1 69 ? -11.48200 -22.48400 17.60700 1.000 94.84383 69 LEU A CA 1
ATOM 580 C C . LEU A 1 69 ? -10.90100 -22.14900 18.97600 1.000 98.44066 69 LEU A C 1
ATOM 581 O O . LEU A 1 69 ? -11.22000 -22.81100 19.96900 1.000 100.63853 69 LEU A O 1
ATOM 586 N N . ALA A 1 70 ? -10.07200 -21.11200 19.04900 1.000 100.65532 70 ALA A N 1
ATOM 587 C CA . ALA A 1 70 ? -9.42200 -20.74100 20.29700 1.000 102.49071 70 ALA A CA 1
ATOM 588 C C . ALA A 1 70 ? -10.24300 -19.71000 21.06200 1.000 103.8505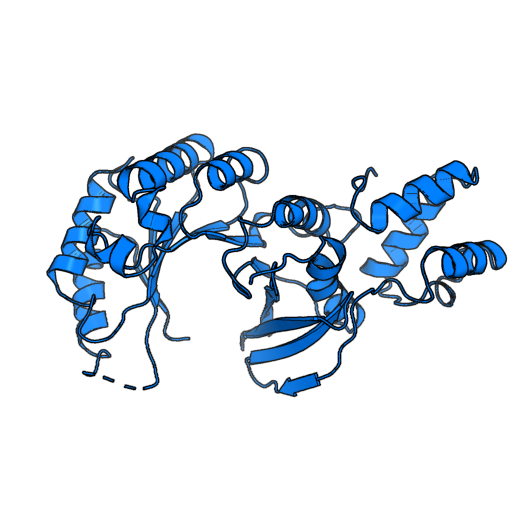3 70 ALA A C 1
ATOM 589 O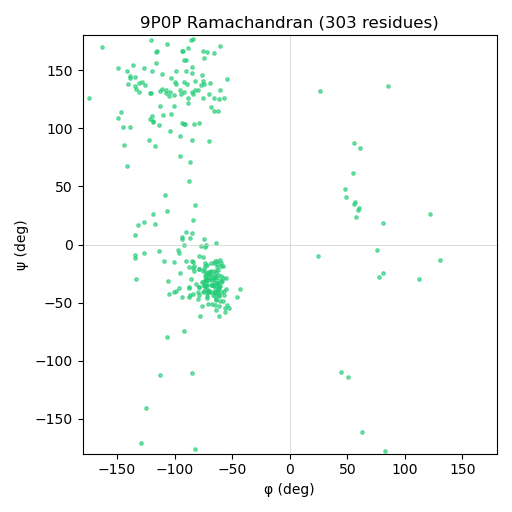 O . ALA A 1 70 ? -10.82600 -18.79400 20.47400 1.000 102.20765 70 ALA A O 1
ATOM 591 N N . GLU A 1 71 ? -10.29600 -19.88400 22.38000 1.000 106.22859 71 GLU A N 1
ATOM 592 C CA . GLU A 1 71 ? -10.78300 -18.89100 23.33700 1.000 110.58543 71 GLU A CA 1
ATOM 593 C C . GLU A 1 71 ? -9.57900 -18.55100 24.20800 1.000 116.77704 71 GLU A C 1
ATOM 594 O O . GLU A 1 71 ? -9.38700 -19.14100 25.27400 1.000 122.67551 71 GLU A O 1
ATOM 600 N N . GLN A 1 72 ? -8.75200 -17.61100 23.73700 1.000 118.59848 72 GLN A N 1
ATOM 601 C CA . GLN A 1 72 ? -7.38500 -17.52200 24.24600 1.000 122.97246 72 GLN A CA 1
ATOM 602 C C . GLN A 1 72 ? -7.35800 -17.23400 25.74400 1.000 125.75850 72 GLN A C 1
ATOM 603 O O . GLN A 1 72 ? -6.84500 -18.04100 26.52500 1.000 130.55284 72 GLN A O 1
ATOM 609 N N . ASN A 1 73 ? -7.90300 -16.09700 26.17400 1.000 120.25225 73 ASN A N 1
ATOM 610 C CA . ASN A 1 73 ? -7.96100 -15.86600 27.61000 1.000 121.07361 73 ASN A CA 1
ATOM 611 C C . ASN A 1 73 ? -8.94100 -14.76500 27.98400 1.000 115.66483 73 ASN A C 1
ATOM 612 O O . ASN A 1 73 ? -9.42500 -14.01400 27.14100 1.000 113.34757 73 ASN A O 1
ATOM 617 N N . SER A 1 74 ? -9.18300 -14.67100 29.29900 1.000 118.45367 74 SER A N 1
ATOM 618 C CA . SER A 1 74 ? -10.17600 -13.80700 29.92200 1.000 117.53351 74 SER A CA 1
ATOM 619 C C . SER A 1 74 ? -9.56400 -12.88900 30.97300 1.000 119.23197 74 SER A C 1
ATOM 620 O O . SER A 1 74 ? -8.44400 -12.39200 30.80900 1.000 117.70025 74 SER A O 1
ATOM 623 N N . GLU A 1 75 ? -10.29800 -12.69500 32.07100 1.000 121.59243 75 GLU A N 1
ATOM 624 C CA . GLU A 1 75 ? -9.99600 -11.70700 33.10100 1.000 121.65081 75 GLU A CA 1
ATOM 625 C C . GLU A 1 75 ? -9.88600 -10.31500 32.48600 1.000 118.01419 75 GLU A C 1
ATOM 626 O O . GLU A 1 75 ? -8.79800 -9.89100 32.08100 1.000 116.24375 75 GLU A O 1
ATOM 632 N N . GLN A 1 76 ? -11.03700 -9.64200 32.38000 1.000 115.55971 76 GLN A N 1
ATOM 633 C CA . GLN A 1 76 ? -11.23300 -8.24300 32.00100 1.000 113.24151 76 GLN A CA 1
ATOM 634 C C . GLN A 1 76 ? -11.18800 -8.01100 30.49100 1.000 109.86129 76 GLN A C 1
ATOM 635 O O . GLN A 1 76 ? -11.79000 -7.04700 30.00300 1.000 109.04780 76 GLN A O 1
ATOM 641 N N . VAL A 1 77 ? -10.52300 -8.88800 29.73300 1.000 111.81107 77 VAL A N 1
ATOM 642 C CA . VAL A 1 77 ? -10.56900 -8.83300 28.26900 1.000 108.28516 77 VAL A CA 1
ATOM 643 C C . VAL A 1 77 ? -10.49700 -10.25500 27.72100 1.000 107.94379 77 VAL A C 1
ATOM 644 O O . VAL A 1 77 ? -9.47900 -10.94200 27.87400 1.000 108.86465 77 VAL A O 1
ATOM 648 N N . THR A 1 78 ? -11.58300 -10.71100 27.09000 1.000 99.92495 78 THR A N 1
ATOM 649 C CA . THR A 1 78 ? -11.68800 -12.07000 26.55300 1.000 99.92654 78 THR A CA 1
ATOM 650 C C . THR A 1 78 ? -11.75500 -11.99900 25.03200 1.000 96.95652 78 THR A C 1
ATOM 651 O O . THR A 1 78 ? -12.80500 -11.69600 24.45800 1.000 95.05878 78 THR A O 1
ATOM 655 N N . LYS A 1 79 ? -10.63700 -12.29700 24.38400 1.000 94.89163 79 LYS A N 1
ATOM 656 C CA . LYS A 1 79 ? -10.58000 -12.36100 22.93300 1.000 94.42358 79 LYS A CA 1
ATOM 657 C C . LYS A 1 79 ? -10.90700 -13.77100 22.45700 1.000 91.32924 79 LYS A C 1
ATOM 658 O O . LYS A 1 79 ? -10.65900 -14.75800 23.15600 1.000 96.25403 79 LYS A O 1
ATOM 664 N N . VAL A 1 80 ? -11.49400 -13.85500 21.26700 1.000 91.24219 80 VAL A N 1
ATOM 665 C CA . VAL A 1 80 ? -11.86600 -15.12700 20.65300 1.000 88.64620 80 VAL A CA 1
ATOM 666 C C . VAL A 1 80 ? -11.51900 -15.05800 19.17000 1.000 89.91971 80 VAL A C 1
ATOM 667 O O . VAL A 1 80 ? -11.62500 -13.99500 18.54900 1.000 93.21110 80 VAL A O 1
ATOM 671 N N . LEU A 1 81 ? -11.10300 -16.18800 18.60200 1.000 90.02527 81 LEU A N 1
ATOM 672 C CA . LEU A 1 81 ? -10.77100 -16.28200 17.18400 1.000 92.60944 81 LEU A CA 1
ATOM 673 C C . LEU A 1 81 ? -11.65500 -17.34400 16.54300 1.000 92.66714 81 LEU A C 1
ATOM 674 O O . LEU A 1 81 ? -11.45400 -18.54200 16.76500 1.000 97.48885 81 LEU A O 1
ATOM 679 N N . PHE A 1 82 ? -12.61300 -16.90700 15.73300 1.000 91.64579 82 PHE A N 1
ATOM 680 C CA . PHE A 1 82 ? -13.55800 -17.80100 15.08100 1.000 92.51420 82 PHE A CA 1
ATOM 681 C C . PHE A 1 82 ? -13.06400 -18.20500 13.69400 1.000 93.83310 82 PHE A C 1
ATOM 682 O O . PHE A 1 82 ? -12.14000 -17.61300 13.13700 1.000 98.25951 82 PHE A O 1
ATOM 690 N N . GLU A 1 83 ? -13.70500 -19.23000 13.13200 1.000 92.66232 83 GLU A N 1
ATOM 691 C CA . GLU A 1 83 ? -13.42500 -19.69500 11.78000 1.000 99.20074 83 GLU A CA 1
ATOM 692 C C . GLU A 1 83 ? -14.69100 -19.58500 10.94300 1.000 100.47720 83 GLU A C 1
ATOM 693 O O . GLU A 1 83 ? -15.76000 -20.03800 11.36600 1.000 97.72100 83 GLU A O 1
ATOM 699 N N . VAL A 1 84 ? -14.56800 -18.98400 9.75900 1.000 104.22782 84 VAL A N 1
ATOM 700 C CA . VAL A 1 84 ? -15.70200 -18.74300 8.87500 1.000 105.43585 84 VAL A CA 1
ATOM 701 C C . VAL A 1 84 ? -15.31200 -19.09400 7.44400 1.000 109.71363 84 VAL A C 1
ATOM 702 O O . VAL A 1 84 ? -14.13400 -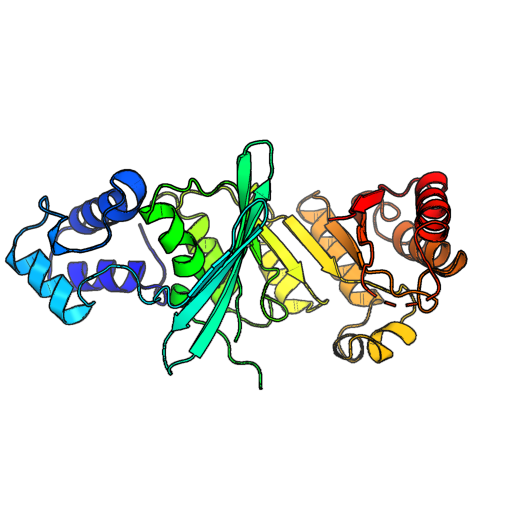19.06400 7.07600 1.000 110.68141 84 VAL A O 1
ATOM 706 N N . SER A 1 85 ? -16.32400 -19.43600 6.64100 1.000 112.06585 85 SER A N 1
ATOM 707 C CA . SER A 1 85 ? -16.21000 -19.59000 5.19200 1.000 113.31470 85 SER A CA 1
ATOM 708 C C . SER A 1 85 ? -14.97800 -20.36400 4.73600 1.000 115.57890 85 SER A C 1
ATOM 709 O O . SER A 1 85 ? -14.88600 -21.58100 4.93000 1.000 116.02468 85 SER A O 1
ATOM 712 N N . ASP A 1 86 ? -14.03000 -19.65500 4.12500 1.000 115.87397 86 ASP A N 1
ATOM 713 C CA . ASP A 1 86 ? -12.88000 -20.26900 3.46200 1.000 118.56435 86 ASP A CA 1
ATOM 714 C C . ASP A 1 86 ? -11.73400 -20.49100 4.45200 1.000 116.81458 86 ASP A C 1
ATOM 715 O O . ASP A 1 86 ? -10.60200 -20.05300 4.24900 1.000 118.19962 86 ASP A O 1
ATOM 720 N N . GLY A 1 87 ? -12.05000 -21.19400 5.54100 1.000 113.80204 87 GLY A N 1
ATOM 721 C CA . GLY A 1 87 ? -11.08000 -21.37500 6.60200 1.000 111.94857 87 GLY A CA 1
ATOM 722 C C . GLY A 1 87 ? -10.55400 -20.08000 7.17400 1.000 113.52373 87 GLY A C 1
ATOM 723 O O . GLY A 1 87 ? -9.45500 -20.05400 7.73700 1.000 116.32608 87 GLY A O 1
ATOM 724 N N . GLU A 1 88 ? -11.31300 -18.99700 7.04000 1.000 112.23905 88 GLU A N 1
ATOM 725 C CA . GLU A 1 88 ? -10.86700 -17.67800 7.46000 1.000 110.18481 88 GLU A CA 1
ATOM 726 C C . GLU A 1 88 ? -10.93000 -17.54400 8.97400 1.000 111.22497 88 GLU A C 1
ATOM 727 O O . GLU A 1 88 ? -11.86900 -18.01900 9.61700 1.000 108.47262 88 GLU A O 1
ATOM 733 N N . ARG A 1 89 ? -9.92400 -16.88800 9.53800 1.000 115.18696 89 ARG A N 1
ATOM 734 C CA . ARG A 1 89 ? -9.90600 -16.55000 10.95200 1.000 110.82589 89 ARG A CA 1
ATOM 735 C C . ARG A 1 89 ? -10.34900 -15.10500 11.13100 1.000 108.93668 89 ARG A C 1
ATOM 736 O O . ARG A 1 89 ? -9.95700 -14.22500 10.36000 1.000 108.75610 89 ARG A O 1
ATOM 744 N N . VAL A 1 90 ? -11.17800 -14.86700 12.14300 1.000 98.33360 90 VAL A N 1
ATOM 745 C CA . VAL A 1 90 ? -11.57900 -13.51600 12.51500 1.000 97.96192 90 VAL A CA 1
ATOM 746 C C . VAL A 1 90 ? -11.58400 -13.42500 14.03200 1.000 92.59759 90 VAL A C 1
ATOM 747 O O . VAL A 1 90 ? -11.92600 -14.38800 14.72600 1.000 94.59554 90 VAL A O 1
ATOM 751 N N . GLU A 1 91 ? -11.18500 -12.26700 14.54700 1.000 92.02510 91 GLU A N 1
ATOM 752 C CA . GLU A 1 91 ? -10.95800 -12.07500 15.97300 1.000 90.73226 91 GLU A CA 1
ATOM 753 C C . GLU A 1 91 ? -12.02300 -11.15100 16.54500 1.000 88.08574 91 GLU A C 1
ATOM 754 O O . GLU A 1 91 ? -12.32800 -10.11000 15.95600 1.000 85.13673 91 GLU A O 1
ATOM 760 N N . THR A 1 92 ? -12.59200 -11.54000 17.68200 1.000 89.02400 92 THR A N 1
ATOM 761 C CA . THR A 1 92 ? -13.56600 -10.73200 18.39600 1.000 84.82426 92 THR A CA 1
ATOM 762 C C . THR A 1 92 ? -13.09900 -10.56300 19.83200 1.000 85.87108 92 THR A C 1
ATOM 763 O O . THR A 1 92 ? -12.39500 -11.41500 20.37500 1.000 86.11868 92 THR A O 1
ATOM 767 N N . VAL A 1 93 ? -13.50100 -9.45900 20.44700 1.000 83.62801 93 VAL A N 1
ATOM 768 C CA . VAL A 1 93 ? -12.99000 -9.06600 21.75100 1.000 84.05600 93 VAL A CA 1
ATOM 769 C C . VAL A 1 93 ? -14.16100 -8.78900 22.68500 1.000 83.13010 93 VAL A C 1
ATOM 770 O O . VAL A 1 93 ? -15.17200 -8.20800 22.27500 1.000 82.80356 93 VAL A O 1
ATOM 774 N N . ILE A 1 94 ? -14.02800 -9.22300 23.93600 1.000 90.21314 94 ILE A N 1
ATOM 775 C CA . ILE A 1 94 ? -15.01600 -8.98100 24.98200 1.000 90.51111 94 ILE A CA 1
ATOM 776 C C . ILE A 1 94 ? -14.33400 -8.18300 26.08400 1.000 94.57169 94 ILE A C 1
ATOM 777 O O . ILE A 1 94 ? -13.53500 -8.73500 26.85200 1.000 98.41790 94 ILE A O 1
ATOM 782 N N . MET A 1 95 ? -14.64900 -6.89200 26.17800 1.000 89.36061 95 MET A N 1
ATOM 783 C CA . MET A 1 95 ? -14.17600 -6.07600 27.29800 1.000 96.67019 95 MET A CA 1
ATOM 784 C C . MET A 1 95 ? -15.14600 -6.27200 28.45400 1.000 99.49795 95 MET A C 1
ATOM 785 O O . MET A 1 95 ? -16.13800 -5.55500 28.59200 1.000 103.05265 95 MET A O 1
ATOM 790 N N . LYS A 1 96 ? -14.86200 -7.26900 29.28700 1.000 104.91170 96 LYS A N 1
ATOM 791 C CA . LYS A 1 96 ? -15.62200 -7.45300 30.51500 1.000 110.01873 96 LYS A CA 1
ATOM 792 C C . LYS A 1 96 ? -15.28400 -6.33600 31.49100 1.000 116.95739 96 LYS A C 1
ATOM 793 O O . LYS A 1 96 ? -14.34200 -6.46300 32.28000 1.000 117.26196 96 LYS A O 1
ATOM 799 N N . TYR A 1 97 ? -16.02000 -5.22800 31.41800 1.000 127.77855 97 TYR A N 1
ATOM 800 C CA . TYR A 1 97 ? -15.88200 -4.18300 32.42300 1.000 130.43686 97 TYR A CA 1
ATOM 801 C C . TYR A 1 97 ? -16.08200 -4.78400 33.80600 1.000 131.93934 97 TYR A C 1
ATOM 802 O O . TYR A 1 97 ? -16.89900 -5.69000 33.99100 1.000 131.88260 97 TYR A O 1
ATOM 811 N N . LYS A 1 98 ? -15.30100 -4.30300 34.77500 1.000 119.66626 98 LYS A N 1
ATOM 812 C CA . LYS A 1 98 ? -15.29300 -4.94900 36.08400 1.000 117.65229 98 LYS A CA 1
ATOM 813 C C . LYS A 1 98 ? -16.60700 -4.73300 36.82700 1.000 117.45747 98 LYS A C 1
ATOM 814 O O . LYS A 1 98 ? -17.01300 -5.59000 37.61900 1.000 116.11994 98 LYS A O 1
ATOM 820 N N . ALA A 1 99 ? -17.29800 -3.61900 36.56900 1.000 117.94663 99 ALA A N 1
ATOM 821 C CA . ALA A 1 99 ? -18.67500 -3.48100 37.02900 1.000 115.62260 99 ALA A CA 1
ATOM 822 C C . ALA A 1 99 ? -19.61600 -4.49400 36.39600 1.000 115.08902 99 ALA A C 1
ATOM 823 O O . ALA A 1 99 ? -20.81400 -4.47000 36.68500 1.000 113.14388 99 ALA A O 1
ATOM 825 N N . GLY A 1 100 ? -19.10700 -5.38000 35.53700 1.000 115.25232 100 GLY A N 1
ATOM 826 C CA . GLY A 1 100 ? -19.88600 -6.38200 34.84500 1.000 114.25895 100 GLY A CA 1
ATOM 827 C C . GLY A 1 100 ? -19.97500 -6.16600 33.34300 1.000 117.77152 100 GLY A C 1
ATOM 828 O O . GLY A 1 100 ? -20.06600 -7.14500 32.58600 1.000 114.54267 100 GLY A O 1
ATOM 829 N N . TRP A 1 101 ? -19.92300 -4.91400 32.89700 1.000 129.70705 101 TRP A N 1
ATOM 830 C CA . TRP A 1 101 ? -20.45500 -4.54100 31.58600 1.000 123.23759 101 TRP A CA 1
ATOM 831 C C . TRP A 1 101 ? -19.72800 -5.23400 30.44900 1.000 120.51105 101 TRP A C 1
ATOM 832 O O . TRP A 1 101 ? -18.53500 -5.01300 30.22400 1.000 125.06502 101 TRP A O 1
ATOM 843 N N . GLU A 1 102 ? -20.45700 -6.08700 29.73400 1.000 100.39768 102 GLU A N 1
ATOM 844 C CA . GLU A 1 102 ? -19.90200 -6.85200 28.61700 1.000 93.08592 102 GLU A CA 1
ATOM 845 C C . GLU A 1 102 ? -20.12400 -6.05300 27.34300 1.000 83.82404 102 GLU A C 1
ATOM 846 O O . GLU A 1 102 ? -21.23400 -5.99800 26.80900 1.000 78.00533 102 GLU A O 1
ATOM 852 N N . SER A 1 103 ? -19.05900 -5.42100 26.86100 1.000 81.30498 103 SER A N 1
ATOM 853 C CA . SER A 1 103 ? -19.06000 -4.73900 25.57400 1.000 79.57872 103 SER A CA 1
ATOM 854 C C . SER A 1 103 ? -18.37800 -5.63400 24.55000 1.000 75.64629 103 SER A C 1
ATOM 855 O O . SER A 1 103 ? -17.26500 -6.11600 24.78600 1.000 81.68468 103 SER A O 1
ATOM 858 N N . PHE A 1 104 ? -19.04600 -5.85800 23.42300 1.000 70.76760 104 PHE A N 1
ATOM 859 C CA . PHE A 1 104 ? -18.56400 -6.77300 22.39500 1.000 70.54777 104 PHE A CA 1
ATOM 860 C C . PHE A 1 104 ? -17.98300 -5.96200 21.24200 1.000 70.48341 104 PHE A C 1
ATOM 861 O O . PHE A 1 104 ? -18.71400 -5.25900 20.53800 1.000 69.00819 104 PHE A O 1
ATOM 869 N N . CYS A 1 105 ? -16.66900 -6.06100 21.05700 1.000 73.49185 105 CYS A N 1
ATOM 870 C CA . CYS A 1 105 ? -15.97000 -5.41500 19.94700 1.000 73.15271 105 CYS A CA 1
ATOM 871 C C . CYS A 1 105 ? -15.84400 -6.44600 18.83000 1.000 74.43349 105 CYS A C 1
ATOM 872 O O . CYS A 1 105 ? -14.90400 -7.23900 18.79100 1.000 76.22468 105 CYS A O 1
ATOM 875 N N . ILE A 1 106 ? -16.81100 -6.43200 17.91500 1.000 71.66951 106 ILE A N 1
ATOM 876 C CA . ILE A 1 106 ? -16.84400 -7.39500 16.82200 1.000 71.37290 106 ILE A CA 1
ATOM 877 C C . ILE A 1 106 ? -16.03700 -6.85800 15.65100 1.000 72.98381 106 ILE A C 1
ATOM 878 O O . ILE A 1 106 ? -15.64900 -5.68400 15.63300 1.000 79.68586 106 ILE A O 1
ATOM 883 N N . SER A 1 107 ? -15.77900 -7.71300 14.66800 1.000 76.60297 107 SER A N 1
ATOM 884 C CA . SER A 1 107 ? -15.00400 -7.35200 13.49300 1.000 83.46869 107 SER A CA 1
ATOM 885 C C . SER A 1 107 ? -15.85200 -7.51900 12.24100 1.000 78.52339 107 SER A C 1
ATOM 886 O O . SER A 1 107 ? -16.73500 -8.37900 12.17600 1.000 78.68575 107 SER A O 1
ATOM 889 N N . SER A 1 108 ? -15.57000 -6.68200 11.24500 1.000 83.97387 108 SER A N 1
ATOM 890 C CA . SER A 1 108 ? -16.30200 -6.69500 9.98900 1.000 79.78811 108 SER A CA 1
ATOM 891 C C . SER A 1 108 ? -15.48800 -7.23500 8.82400 1.000 82.03505 108 SER A C 1
ATOM 892 O O . SER A 1 108 ? -16.06800 -7.54200 7.77700 1.000 80.36967 108 SER A O 1
ATOM 895 N N . GLN A 1 109 ? -14.17000 -7.35600 8.97300 1.000 87.29287 109 GLN A N 1
ATOM 896 C CA . GLN A 1 109 ? -13.31900 -7.81800 7.88300 1.000 92.68608 109 GLN A CA 1
ATOM 897 C C . GLN A 1 109 ? -12.41700 -8.95700 8.34300 1.000 97.48607 109 GLN A C 1
ATOM 898 O O . GLN A 1 109 ? -12.58400 -9.48200 9.44900 1.000 98.61836 109 GLN A O 1
ATOM 904 N N . CYS A 1 110 ? -11.46300 -9.34700 7.50300 1.000 99.37962 110 CYS A N 1
ATOM 905 C CA . CYS A 1 110 ? -10.57700 -10.46800 7.79900 1.000 103.61169 110 CYS A CA 1
ATOM 906 C C . CYS A 1 110 ? -9.17400 -9.98400 8.14600 1.000 110.29587 110 CYS A C 1
ATOM 907 O O . CYS A 1 110 ? -8.33500 -10.75900 8.60500 1.000 114.12889 110 CYS A O 1
ATOM 910 N N . LEU A 1 126 ? -4.92400 -8.11500 2.24200 1.000 117.73841 126 LEU A N 1
ATOM 911 C CA . LEU A 1 126 ? -5.75100 -8.05200 1.04200 1.000 119.39344 126 LEU A CA 1
ATOM 912 C C . LEU A 1 126 ? -7.21000 -7.77600 1.39600 1.000 118.10841 126 LEU A C 1
ATOM 913 O O . LEU A 1 126 ? -8.03100 -7.51800 0.51400 1.000 117.38494 126 LEU A O 1
ATOM 918 N N . LYS A 1 127 ? -7.52100 -7.85200 2.69100 1.000 116.54190 127 LYS A N 1
ATOM 919 C CA . LYS A 1 127 ? -8.73500 -7.25600 3.24000 1.000 113.69062 127 LYS A CA 1
ATOM 920 C C . LYS A 1 127 ? -10.01300 -7.84100 2.64500 1.000 111.55819 127 LYS A C 1
ATOM 921 O O . LYS A 1 127 ? -10.59200 -7.26400 1.71800 1.000 114.10879 127 LYS A O 1
ATOM 927 N N . LYS A 1 128 ? -10.46800 -8.97700 3.16200 1.000 101.82454 128 LYS A N 1
ATOM 928 C CA . LYS A 1 128 ? -11.75500 -9.52800 2.76500 1.000 95.88643 128 LYS A CA 1
ATOM 929 C C . LYS A 1 128 ? -12.80300 -9.16700 3.80800 1.000 92.12785 128 LYS A C 1
ATOM 930 O O . LYS A 1 128 ? -12.49800 -9.01200 4.99100 1.000 96.37717 128 LYS A O 1
ATOM 936 N N . ASN A 1 129 ? -14.04300 -9.02200 3.35800 1.000 85.81546 129 ASN A N 1
ATOM 937 C CA . ASN A 1 129 ? -15.13600 -8.61500 4.22700 1.000 82.28215 129 ASN A CA 1
ATOM 938 C C . ASN A 1 129 ? -16.00400 -9.81500 4.58300 1.000 81.22955 129 ASN A C 1
ATOM 939 O O . ASN A 1 129 ? -16.21900 -10.70700 3.75700 1.000 82.41358 129 ASN A O 1
ATOM 944 N N . LEU A 1 130 ? -16.49500 -9.83100 5.81700 1.000 77.03286 130 LEU A N 1
ATOM 945 C CA . LEU A 1 130 ? -17.37100 -10.89100 6.28500 1.000 73.58562 130 LEU A CA 1
ATOM 946 C C . LEU A 1 130 ? -18.81300 -10.59100 5.90200 1.000 72.07095 130 LEU A C 1
ATOM 947 O O . LEU A 1 130 ? -19.21000 -9.43100 5.75800 1.000 69.30074 130 LEU A O 1
ATOM 952 N N . THR A 1 131 ? -19.59900 -11.65100 5.74000 1.000 69.33308 131 THR A N 1
ATOM 953 C CA . THR A 1 131 ? -21.02800 -11.46800 5.56100 1.000 66.52883 131 THR A CA 1
ATOM 954 C C . THR A 1 131 ? -21.66600 -11.03600 6.87600 1.000 64.91547 131 THR A C 1
ATOM 955 O O . THR A 1 131 ? -21.06700 -11.13400 7.95200 1.000 62.97362 131 THR A O 1
ATOM 959 N N . VAL A 1 132 ? -22.90400 -10.54700 6.77700 1.000 64.06595 132 VAL A N 1
ATOM 960 C CA . VAL A 1 132 ? -23.64300 -10.15100 7.97200 1.000 61.12767 132 VAL A CA 1
ATOM 961 C C . VAL A 1 132 ? -23.80600 -11.33200 8.91800 1.000 62.54985 132 VAL A C 1
ATOM 962 O O . VAL A 1 132 ? -23.82500 -11.15800 10.14200 1.000 61.32367 132 VAL A O 1
ATOM 966 N N . ASP A 1 133 ? -23.90500 -12.54900 8.37900 1.000 64.27225 133 ASP A N 1
ATOM 967 C CA . ASP A 1 133 ? -23.96000 -13.72600 9.23900 1.000 65.64193 133 ASP A CA 1
ATOM 968 C C . ASP A 1 133 ? -22.69500 -13.84400 10.07800 1.000 63.20523 133 ASP A C 1
ATOM 969 O O . ASP A 1 133 ? -22.76100 -13.92700 11.30600 1.000 60.77139 133 ASP A O 1
ATOM 974 N N . GLU A 1 134 ? -21.52700 -13.80600 9.43500 1.000 62.11915 134 GLU A N 1
ATOM 975 C CA . GLU A 1 134 ? -20.27400 -13.93100 10.17300 1.000 64.21533 134 GLU A CA 1
ATOM 976 C C . GLU A 1 134 ? -20.05600 -12.78000 11.14700 1.000 66.80609 134 GLU A C 1
ATOM 977 O O . GLU A 1 134 ? -19.26100 -12.91700 12.08300 1.000 64.90780 134 GLU A O 1
ATOM 983 N N . ILE A 1 135 ? -20.74500 -11.66000 10.95300 1.000 64.08553 135 ILE A N 1
ATOM 984 C CA . ILE A 1 135 ? -20.63000 -10.52000 11.85700 1.000 61.63900 135 ILE A CA 1
ATOM 985 C C . ILE A 1 135 ? -21.60300 -10.63300 13.02300 1.000 61.18947 135 ILE A C 1
ATOM 986 O O . ILE A 1 135 ? -21.23400 -10.39400 14.17500 1.000 61.79218 135 ILE A O 1
ATOM 991 N N . THR A 1 136 ? -22.85300 -11.00000 12.74300 1.000 57.33489 136 THR A N 1
ATOM 992 C CA . THR A 1 136 ? -23.85000 -11.08600 13.80300 1.000 58.93434 136 THR A CA 1
ATOM 993 C C . THR A 1 136 ? -23.63600 -12.30300 14.69500 1.000 63.23181 136 THR A C 1
ATOM 994 O O . THR A 1 136 ? -24.02400 -12.27600 15.86000 1.000 63.30738 136 THR A O 1
ATOM 998 N N . ASP A 1 137 ? -23.02700 -13.37500 14.17500 1.000 67.49137 137 ASP A N 1
ATOM 999 C CA . ASP A 1 137 ? -22.78200 -14.57100 14.98200 1.000 66.65622 137 ASP A CA 1
ATOM 1000 C C . ASP A 1 137 ? -21.67600 -14.33200 15.99000 1.000 65.08892 137 ASP A C 1
ATOM 1001 O O . ASP A 1 137 ? -21.60700 -15.03800 17.00000 1.000 67.02909 137 ASP A O 1
ATOM 1006 N N . GLN A 1 138 ? -20.76800 -13.39800 15.70200 1.000 59.89909 138 GLN A N 1
ATOM 1007 C CA . GLN A 1 138 ? -19.80000 -13.02400 16.71700 1.000 62.65925 138 GLN A CA 1
ATOM 1008 C C . GLN A 1 138 ? -20.50900 -12.58200 17.98500 1.000 61.43673 138 GLN A C 1
ATOM 1009 O O . GLN A 1 138 ? -19.98300 -12.76600 19.08600 1.000 60.88042 138 GLN A O 1
ATOM 1015 N N . VAL A 1 139 ? -21.72000 -12.04600 17.85300 1.000 57.49555 139 VAL A N 1
ATOM 1016 C CA . VAL A 1 139 ? -22.52500 -11.68700 19.01200 1.000 61.38774 139 VAL A CA 1
ATOM 1017 C C . VAL A 1 139 ? -23.47300 -12.81300 19.40600 1.000 59.05130 139 VAL A C 1
ATOM 1018 O O . VAL A 1 139 ? -23.59600 -13.13400 20.59000 1.000 57.98737 139 VAL A O 1
ATOM 1022 N N . LEU A 1 140 ? -24.15500 -13.42200 18.42900 1.000 59.78657 140 LEU A N 1
ATOM 1023 C CA . LEU A 1 140 ? -25.10400 -14.49100 18.72900 1.000 56.36597 140 LEU A CA 1
ATOM 1024 C C . LEU A 1 140 ? -24.43300 -15.64800 19.45200 1.000 58.42902 140 LEU A C 1
ATOM 1025 O O . LEU A 1 140 ? -25.06900 -16.32700 20.26700 1.000 57.06661 140 LEU A O 1
ATOM 1030 N N . TYR A 1 141 ? -23.15200 -15.88000 19.16800 1.000 58.18556 141 TYR A N 1
ATOM 1031 C CA . TYR A 1 141 ? -22.41500 -16.94700 19.83500 1.000 58.44769 141 TYR A CA 1
ATOM 1032 C C . TYR A 1 141 ? -22.45900 -16.78800 21.35100 1.000 62.70162 141 TYR A C 1
ATOM 1033 O O . TYR A 1 141 ? -22.85200 -17.71000 22.07700 1.000 63.66975 141 TYR A O 1
ATOM 1042 N N . PHE A 1 142 ? -22.04300 -15.62300 21.84900 1.000 61.10302 142 PHE A N 1
ATOM 1043 C CA . PHE A 1 142 ? -21.97700 -15.41800 23.29000 1.000 61.04709 142 PHE A CA 1
ATOM 1044 C C . PHE A 1 142 ? -23.35700 -15.26700 23.91100 1.000 58.04693 142 PHE A C 1
ATOM 1045 O O . PHE A 1 142 ? -23.51900 -15.54300 25.10300 1.000 62.11952 142 PHE A O 1
ATOM 1053 N N . HIS A 1 143 ? -24.35200 -14.84400 23.13100 1.000 55.64750 143 HIS A N 1
ATOM 1054 C CA . HIS A 1 143 ? -25.71500 -14.80200 23.64400 1.000 57.17096 143 HIS A CA 1
ATOM 1055 C C . HIS A 1 143 ? -26.22900 -16.20200 23.95100 1.000 58.86857 143 HIS A C 1
ATOM 1056 O O . HIS A 1 143 ? -26.94100 -16.40500 24.94100 1.000 58.01910 143 HIS A O 1
ATOM 1063 N N . LEU A 1 144 ? -25.87400 -17.18100 23.11500 1.000 58.43224 144 LEU A N 1
ATOM 1064 C CA . LEU A 1 144 ? -26.30100 -18.55700 23.34200 1.000 58.55327 144 LEU A CA 1
ATOM 1065 C C . LEU A 1 144 ? -25.62400 -19.18300 24.55300 1.000 58.55748 144 LEU A C 1
ATOM 1066 O O . LEU A 1 144 ? -26.16700 -20.13400 25.12600 1.000 60.53792 144 LEU A O 1
ATOM 1071 N N . LEU A 1 145 ? -24.45600 -18.68000 24.95300 1.000 57.24095 145 LEU A N 1
ATOM 1072 C CA . LEU A 1 145 ? -23.75000 -19.24000 26.09900 1.000 61.58351 145 LEU A CA 1
ATOM 1073 C C . LEU A 1 145 ? -24.24900 -18.69300 27.42800 1.000 62.10711 145 LEU A C 1
ATOM 1074 O O . LEU A 1 145 ? -24.00300 -19.31200 28.46800 1.000 73.05110 145 LEU A O 1
ATOM 1079 N N . GLY A 1 146 ? -24.93800 -17.55600 27.42100 1.000 62.49610 146 GLY A N 1
ATOM 1080 C CA . GLY A 1 146 ? -25.44200 -16.98600 28.65300 1.000 66.78965 146 GLY A CA 1
ATOM 1081 C C . GLY A 1 146 ? -25.10800 -15.51900 28.81700 1.000 65.99376 146 GLY A C 1
ATOM 1082 O O . GLY A 1 146 ? -25.67000 -14.84500 29.68400 1.000 68.96054 146 GLY A O 1
ATOM 1083 N N . HIS A 1 147 ? -24.19400 -15.01200 27.99400 1.000 64.88149 147 HIS A N 1
ATOM 1084 C CA . HIS A 1 147 ? -23.82000 -13.60700 28.07400 1.000 61.98945 147 HIS A CA 1
ATOM 1085 C C . HIS A 1 147 ? -24.97200 -12.72500 27.60900 1.000 62.47529 147 HIS A C 1
ATOM 1086 O O . HIS A 1 147 ? -25.66500 -13.04000 26.63800 1.000 63.45490 147 HIS A O 1
ATOM 1093 N N . GLN A 1 148 ? -25.18200 -11.61800 28.31500 1.000 63.50493 148 GLN A N 1
ATOM 1094 C CA . GLN A 1 148 ? -26.14000 -10.60100 27.90500 1.000 64.32077 148 GLN A CA 1
ATOM 1095 C C . GLN A 1 148 ? -25.41300 -9.52200 27.11500 1.000 64.37786 148 GLN A C 1
ATOM 1096 O O . GLN A 1 148 ? -24.39100 -8.99700 27.56700 1.000 64.54941 148 GLN A O 1
ATOM 1102 N N . ILE A 1 149 ? -25.94300 -9.19500 25.93800 1.000 57.66921 149 ILE A N 1
ATOM 1103 C CA . ILE A 1 149 ? -25.30900 -8.23100 25.04400 1.000 69.32653 149 ILE A CA 1
ATOM 1104 C C . ILE A 1 149 ? -25.72600 -6.83600 25.50400 1.000 65.38937 149 ILE A C 1
ATOM 1105 O O . ILE A 1 149 ? -26.85200 -6.40000 25.26200 1.000 61.82428 149 ILE A O 1
ATOM 1110 N N . ASP A 1 150 ? -24.81700 -6.13200 26.17900 1.000 64.43701 150 ASP A N 1
ATOM 1111 C CA . ASP A 1 150 ? -25.10400 -4.77300 26.61700 1.000 71.29215 150 ASP A CA 1
ATOM 1112 C C . ASP A 1 150 ? -24.78100 -3.74400 25.54200 1.000 66.63504 150 ASP A C 1
ATOM 1113 O O . ASP A 1 150 ? -25.56500 -2.81600 25.32100 1.000 62.12797 150 ASP A O 1
ATOM 1118 N N . SER A 1 151 ? -23.64200 -3.88900 24.86800 1.000 64.29923 151 SER A N 1
ATOM 1119 C CA . SER A 1 151 ? -23.26300 -2.96500 23.81100 1.000 66.07427 151 SER A CA 1
ATOM 1120 C C . SER A 1 151 ? -22.44300 -3.70300 22.76500 1.000 63.49702 151 SER A C 1
ATOM 1121 O O . SER A 1 151 ? -21.75900 -4.68500 23.06800 1.000 62.77514 151 SER A O 1
ATOM 1124 N N . ILE A 1 152 ? -22.52000 -3.21400 21.52900 1.000 59.02744 152 ILE A N 1
ATOM 1125 C CA . ILE A 1 152 ? -21.75800 -3.74500 20.40700 1.000 58.22092 152 ILE A CA 1
ATOM 1126 C C . ILE A 1 152 ? -20.99000 -2.59600 19.77000 1.000 61.66097 152 ILE A C 1
ATOM 1127 O O . ILE A 1 152 ? -21.53300 -1.49900 19.59700 1.000 57.52912 152 ILE A O 1
ATOM 1132 N N . SER A 1 153 ? -19.72700 -2.84100 19.42500 1.000 62.73875 153 SER A N 1
ATOM 1133 C CA . SER A 1 153 ? -18.88300 -1.82900 18.80700 1.000 62.76950 153 SER A CA 1
ATOM 1134 C C . SER A 1 153 ? -18.15300 -2.43300 17.61800 1.000 67.93152 153 SER A C 1
ATOM 1135 O O . SER A 1 153 ? -17.60400 -3.53500 17.71400 1.000 69.59959 153 SER A O 1
ATOM 1138 N N . PHE A 1 154 ? -18.15300 -1.70700 16.49900 1.000 69.27457 154 PHE A N 1
ATOM 1139 C CA . PHE A 1 154 ? -17.47800 -2.13300 15.27400 1.000 70.98436 154 PHE A CA 1
ATOM 1140 C C . PHE A 1 154 ? -16.09900 -1.48100 15.25300 1.000 79.09616 154 PHE A C 1
ATOM 1141 O O . PHE A 1 154 ? -15.84500 -0.51000 14.54000 1.000 80.55010 154 PHE A O 1
ATOM 1149 N N . MET A 1 155 ? -15.19400 -2.02700 16.07100 1.000 89.24780 155 MET A N 1
ATOM 1150 C CA . MET A 1 155 ? -13.85200 -1.47400 16.21800 1.000 91.87661 155 MET A CA 1
ATOM 1151 C C . MET A 1 155 ? -12.77600 -2.55100 16.11800 1.000 96.16796 155 MET A C 1
ATOM 1152 O O . MET A 1 155 ? -11.62800 -2.31000 16.50800 1.000 98.79648 155 MET A O 1
ATOM 1157 N N . GLY A 1 156 ? -13.11600 -3.72200 15.58300 1.000 95.23549 156 GLY A N 1
ATOM 1158 C CA . GLY A 1 156 ? -12.15800 -4.80100 15.43000 1.000 105.57315 156 GLY A CA 1
ATOM 1159 C C . GLY A 1 156 ? -11.31900 -4.72400 14.16900 1.000 123.05730 156 GLY A C 1
ATOM 1160 O O . GLY A 1 156 ? -10.46800 -3.84000 14.03500 1.000 126.32357 156 GLY A O 1
ATOM 1161 N N . MET A 1 157 ? -11.55300 -5.64700 13.23700 1.000 145.55872 157 MET A N 1
ATOM 1162 C CA . MET A 1 157 ? -10.73000 -5.74900 12.03500 1.000 146.67676 157 MET A CA 1
ATOM 1163 C C . MET A 1 157 ? -11.06500 -4.63100 11.05200 1.000 144.52039 157 MET A C 1
ATOM 1164 O O . MET A 1 157 ? -12.22800 -4.46000 10.66700 1.000 139.29435 157 MET A O 1
ATOM 1169 N N . GLY A 1 158 ? -10.04200 -3.88000 10.63900 1.000 147.15959 158 GLY A N 1
ATOM 1170 C CA . GLY A 1 158 ? -10.15100 -2.84400 9.62900 1.000 145.39356 158 GLY A CA 1
ATOM 1171 C C . GLY A 1 158 ? -11.08000 -1.71300 10.04100 1.000 145.92647 158 GLY A C 1
ATOM 1172 O O . GLY A 1 158 ? -11.39300 -1.51500 11.21800 1.000 147.03300 158 GLY A O 1
ATOM 1173 N N . GLU A 1 159 ? -11.51900 -0.95200 9.04700 1.000 122.60867 159 GLU A N 1
ATOM 1174 C CA . GLU A 1 159 ? -12.50100 0.10600 9.24900 1.000 112.26353 159 GLU A CA 1
ATOM 1175 C C . GLU A 1 159 ? -13.86100 -0.41300 8.80200 1.000 104.41772 159 GLU A C 1
ATOM 1176 O O . GLU A 1 159 ? -14.04700 -0.75300 7.62900 1.000 102.40658 159 GLU A O 1
ATOM 1182 N N . ALA A 1 160 ? -14.80900 -0.46200 9.73700 1.000 97.87169 160 ALA A N 1
ATOM 1183 C CA . ALA A 1 160 ? -16.07200 -1.17600 9.54600 1.000 89.29784 160 ALA A CA 1
ATOM 1184 C C . ALA A 1 160 ? -17.12400 -0.38300 8.78000 1.000 82.84862 160 ALA A C 1
ATOM 1185 O O . ALA A 1 160 ? -18.31900 -0.51300 9.05500 1.000 84.65011 160 ALA A O 1
ATOM 1187 N N . LEU A 1 161 ? -16.71700 0.44400 7.81900 1.000 86.75754 161 LEU A N 1
ATOM 1188 C CA . LEU A 1 161 ? -17.65800 1.04000 6.88300 1.000 84.81763 161 LEU A CA 1
ATOM 1189 C C . LEU A 1 161 ? -17.28300 0.80500 5.43000 1.000 81.64490 161 LEU A C 1
ATOM 1190 O O . LEU A 1 161 ? -18.07300 1.15200 4.54500 1.000 82.45162 161 LEU A O 1
ATOM 1195 N N . ALA A 1 162 ? -16.11100 0.23000 5.15500 1.000 80.31405 162 ALA A N 1
ATOM 1196 C CA . ALA A 1 162 ? -15.81400 -0.31400 3.83800 1.000 79.71649 162 ALA A CA 1
ATOM 1197 C C . ALA A 1 162 ? -16.56700 -1.60800 3.56700 1.000 79.26414 162 ALA A C 1
ATOM 1198 O O . ALA A 1 162 ? -16.41200 -2.18300 2.48400 1.000 80.09479 162 ALA A O 1
ATOM 1200 N N . ASN A 1 163 ? -17.36900 -2.07500 4.52200 1.000 75.97886 163 ASN A N 1
ATOM 1201 C CA . ASN A 1 163 ? -18.16400 -3.28800 4.38100 1.000 71.26514 163 ASN A CA 1
ATOM 1202 C C . ASN A 1 163 ? -19.63500 -2.91200 4.49700 1.000 68.16457 163 ASN A C 1
ATOM 1203 O O . ASN A 1 163 ? -20.12500 -2.63400 5.59700 1.000 66.97848 163 ASN A O 1
ATOM 1208 N N . ARG A 1 164 ? -20.34000 -2.90700 3.36200 1.000 69.14307 164 ARG A N 1
ATOM 1209 C CA . ARG A 1 164 ? -21.76700 -2.60200 3.36100 1.000 71.22815 164 ARG A CA 1
ATOM 1210 C C . ARG A 1 164 ? -22.58700 -3.61200 4.15200 1.000 67.29016 164 ARG A C 1
ATOM 1211 O O . ARG A 1 164 ? -23.75600 -3.33700 4.44600 1.000 65.88628 164 ARG A O 1
ATOM 1219 N N . GLN A 1 165 ? -22.01200 -4.76800 4.49700 1.000 65.63705 165 GLN A N 1
ATOM 1220 C CA . GLN A 1 165 ? -22.73000 -5.74600 5.30800 1.000 67.02097 165 GLN A CA 1
ATOM 1221 C C . GLN A 1 165 ? -22.99900 -5.22400 6.71100 1.000 65.09935 165 GLN A C 1
ATOM 1222 O O . GLN A 1 165 ? -23.95100 -5.66900 7.36100 1.000 62.26307 165 GLN A O 1
ATOM 1228 N N . VAL A 1 166 ? -22.16600 -4.29800 7.19700 1.000 67.88433 166 VAL A N 1
ATOM 1229 C CA . VAL A 1 166 ? -22.33900 -3.76200 8.54400 1.000 64.01733 166 VAL A CA 1
ATOM 1230 C C . VAL A 1 166 ? -23.73100 -3.16600 8.70700 1.000 64.37808 166 VAL A C 1
ATOM 1231 O O . VAL A 1 166 ? -24.37600 -3.33800 9.74700 1.000 60.79532 166 VAL A O 1
ATOM 1235 N N . PHE A 1 167 ? -24.22600 -2.47600 7.67600 1.000 63.16409 167 PHE A N 1
ATOM 1236 C CA . PHE A 1 167 ? -25.56600 -1.90100 7.74600 1.000 64.31533 167 PHE A CA 1
ATOM 1237 C C . PHE A 1 167 ? -26.62300 -2.98400 7.91900 1.000 65.23194 167 PHE A C 1
ATOM 1238 O O . PHE A 1 167 ? -27.60700 -2.79100 8.64400 1.000 61.98852 167 PHE A O 1
ATOM 1246 N N . ASP A 1 168 ? -26.43800 -4.13300 7.26300 1.000 66.75158 168 ASP A N 1
ATOM 1247 C CA . ASP A 1 168 ? -27.33300 -5.26200 7.49500 1.000 63.37188 168 ASP A CA 1
ATOM 1248 C C . ASP A 1 168 ? -27.17100 -5.82000 8.90400 1.000 57.48800 168 ASP A C 1
ATOM 1249 O O . ASP A 1 168 ? -28.15200 -6.26900 9.50700 1.000 56.75504 168 ASP A O 1
ATOM 1254 N N . ALA A 1 169 ? -25.94900 -5.79600 9.44600 1.000 58.65278 169 ALA A N 1
ATOM 1255 C CA . ALA A 1 169 ? -25.73600 -6.24600 10.81600 1.000 59.17352 169 ALA A CA 1
ATOM 1256 C C . ALA A 1 169 ? -26.41300 -5.32300 11.82100 1.000 60.69121 169 ALA A C 1
ATOM 1257 O O . ALA A 1 169 ? -26.89300 -5.78600 12.86200 1.000 56.54479 169 ALA A O 1
ATOM 1259 N N . LEU A 1 170 ? -26.45000 -4.01900 11.53600 1.000 61.89353 170 LEU A N 1
ATOM 1260 C CA . LEU A 1 170 ? -27.16500 -3.09300 12.40800 1.000 61.16380 170 LEU A CA 1
ATOM 1261 C C . LEU A 1 170 ? -28.65300 -3.41300 12.43500 1.000 61.84571 170 LEU A C 1
ATOM 1262 O O . LEU A 1 170 ? -29.28600 -3.37100 13.49600 1.000 60.29250 170 LEU A O 1
ATOM 1267 N N . ASP A 1 171 ? -29.22800 -3.73500 11.27300 1.000 69.72549 171 ASP A N 1
ATOM 1268 C CA . ASP A 1 171 ? -30.63100 -4.13000 11.22100 1.000 67.08611 171 ASP A CA 1
ATOM 1269 C C . ASP A 1 171 ? -30.88300 -5.40200 12.01600 1.000 64.80074 171 ASP A C 1
ATOM 1270 O O . ASP A 1 171 ? -31.95800 -5.56400 12.60200 1.000 66.41230 171 ASP A O 1
ATOM 1275 N N . VAL A 1 172 ? -29.91200 -6.31500 12.04600 1.000 61.13324 172 VAL A N 1
ATOM 1276 C CA . VAL A 1 172 ? -30.08400 -7.54600 12.80800 1.000 59.85692 172 VAL A CA 1
ATOM 1277 C C . VAL A 1 172 ? -30.01000 -7.26200 14.30300 1.000 59.76822 172 VAL A C 1
ATOM 1278 O O . VAL A 1 172 ? -30.82600 -7.76500 15.08500 1.000 58.00673 172 VAL A O 1
ATOM 1282 N N . PHE A 1 173 ? -29.04200 -6.44300 14.72300 1.000 57.63245 173 PHE A N 1
ATOM 1283 C CA . PHE A 1 173 ? -28.86900 -6.16900 16.14500 1.000 54.72691 173 PHE A CA 1
ATOM 1284 C C . PHE A 1 173 ? -30.04100 -5.38200 16.71900 1.000 56.16720 173 PHE A C 1
ATOM 1285 O O . PHE A 1 173 ? -30.41500 -5.59300 17.87900 1.000 54.16549 173 PHE A O 1
ATOM 1293 N N . THR A 1 174 ? -30.63100 -4.47900 15.93700 1.000 56.61116 174 THR A N 1
ATOM 1294 C CA . THR A 1 174 ? -31.75700 -3.67500 16.39900 1.000 56.57116 174 THR A CA 1
ATOM 1295 C C . THR A 1 174 ? -33.10900 -4.29700 16.07900 1.000 57.66670 174 THR A C 1
ATOM 1296 O O . THR A 1 174 ? -34.13900 -3.70900 16.42900 1.000 59.20144 174 THR A O 1
ATOM 1300 N N . ASP A 1 175 ? -33.13800 -5.45100 15.42500 1.000 57.60004 175 ASP A N 1
ATOM 1301 C CA . ASP A 1 175 ? -34.41000 -6.06900 15.07700 1.000 57.42316 175 ASP A CA 1
ATOM 1302 C C . ASP A 1 175 ? -35.1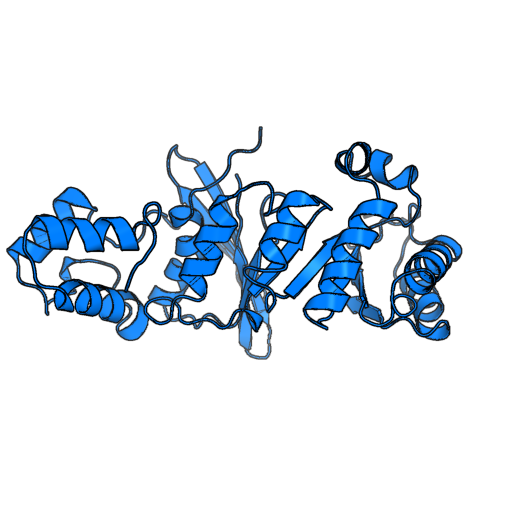3800 -6.48800 16.34900 1.000 59.50127 175 ASP A C 1
ATOM 1303 O O . ASP A 1 175 ? -34.56500 -7.20700 17.17900 1.000 58.64267 175 ASP A O 1
ATOM 1308 N N . PRO A 1 176 ? -36.38800 -6.05900 16.54700 1.000 58.58821 176 PRO A N 1
ATOM 1309 C CA . PRO A 1 176 ? -37.08700 -6.38300 17.80100 1.000 58.42289 176 PRO A CA 1
ATOM 1310 C C . PRO A 1 176 ? -37.36100 -7.86600 17.98700 1.000 64.71425 176 PRO A C 1
ATOM 1311 O O . PRO A 1 176 ? -37.66100 -8.28300 19.11200 1.000 65.83290 176 PRO A O 1
ATOM 1315 N N . ASN A 1 177 ? -37.27200 -8.67200 16.93100 1.000 61.24144 177 ASN A N 1
ATOM 1316 C CA . ASN A 1 177 ? -37.47200 -10.11000 17.03300 1.000 63.49868 177 ASN A CA 1
ATOM 1317 C C . ASN A 1 177 ? -36.16400 -10.87900 17.14900 1.000 60.78865 177 ASN A C 1
ATOM 1318 O O . ASN A 1 177 ? -36.19200 -12.10200 17.32300 1.000 60.47148 177 ASN A O 1
ATOM 1323 N N . LEU A 1 178 ? -35.02300 -10.19800 17.05600 1.000 56.14903 178 LEU A N 1
ATOM 1324 C CA . LEU A 1 178 ? -33.72900 -10.85700 17.16700 1.000 52.80531 178 LEU A CA 1
ATOM 1325 C C . LEU A 1 178 ? -33.02000 -10.42100 18.44300 1.000 54.63547 178 LEU A C 1
ATOM 1326 O O . LEU A 1 178 ? -33.47100 -10.74000 19.54800 1.000 54.78238 178 LEU A O 1
ATOM 1331 N N . PHE A 1 179 ? -31.91500 -9.68600 18.30300 1.000 55.10842 179 PHE A N 1
ATOM 1332 C CA . PHE A 1 179 ? -31.17300 -9.24400 19.47900 1.000 52.40301 179 PHE A CA 1
ATOM 1333 C C . PHE A 1 179 ? -31.93600 -8.18300 20.26100 1.000 55.04415 179 PHE A C 1
ATOM 1334 O O . PHE A 1 179 ? -31.72900 -8.04200 21.47300 1.000 56.96418 179 PHE A O 1
ATOM 1342 N N . ALA A 1 180 ? -32.81500 -7.43400 19.59000 1.000 56.93686 180 ALA A N 1
ATOM 1343 C CA . ALA A 1 180 ? -33.63200 -6.39700 20.22100 1.000 56.74630 180 ALA A CA 1
ATOM 1344 C C . ALA A 1 180 ? -32.78100 -5.36300 20.95100 1.000 55.65250 180 ALA A C 1
ATOM 1345 O O . ALA A 1 180 ? -33.18000 -4.83600 21.99500 1.000 61.13473 180 ALA A O 1
ATOM 1347 N N . LEU A 1 181 ? -31.60300 -5.06200 20.41600 1.000 53.92583 181 LEU A N 1
ATOM 1348 C CA . LEU A 1 181 ? -30.74600 -4.04500 21.00500 1.000 56.65296 181 LEU A CA 1
ATOM 1349 C C . LEU A 1 181 ? -31.13900 -2.65700 20.51500 1.000 55.72539 181 LEU A C 1
ATOM 1350 O O . LEU A 1 181 ? -31.59700 -2.47600 19.38400 1.000 55.70598 181 LEU A O 1
ATOM 1355 N N . SER A 1 182 ? -30.95400 -1.67400 21.38200 1.000 59.61625 182 SER A N 1
ATOM 1356 C CA . SER A 1 182 ? -31.16600 -0.29100 20.99900 1.000 57.12363 182 SER A CA 1
ATOM 1357 C C . SER A 1 182 ? -30.00000 0.20700 20.14700 1.000 56.47594 182 SER A C 1
ATOM 1358 O O . SER A 1 182 ? -28.85600 -0.20700 20.34900 1.000 53.49490 182 SER A O 1
ATOM 1361 N N . PRO A 1 183 ? -30.26900 1.08800 19.17900 1.000 55.22962 183 PRO A N 1
ATOM 1362 C CA . PRO A 1 183 ? -29.16100 1.68000 18.40900 1.000 54.06217 183 PRO A CA 1
ATOM 1363 C C . PRO A 1 183 ? -28.17600 2.44100 19.27700 1.000 54.94341 183 PRO A C 1
ATOM 1364 O O . PRO A 1 183 ? -26.99600 2.54500 18.91800 1.000 53.66187 183 PRO A O 1
ATOM 1368 N N . ARG A 1 184 ? -28.63000 2.97500 20.41400 1.000 55.17298 184 ARG A N 1
ATOM 1369 C CA . ARG A 1 184 ? -27.73300 3.64300 21.35000 1.000 60.31706 184 ARG A CA 1
ATOM 1370 C C . ARG A 1 184 ? -26.70600 2.68500 21.94300 1.000 60.54657 184 ARG A C 1
ATOM 1371 O O . ARG A 1 184 ? -25.63000 3.12400 22.36300 1.000 57.17650 184 ARG A O 1
ATOM 1379 N N . ARG A 1 185 ? -27.00100 1.38500 21.97100 1.000 58.08429 185 ARG A N 1
ATOM 1380 C CA . ARG A 1 185 ? -26.03000 0.40300 22.43600 1.000 58.26653 185 ARG A CA 1
ATOM 1381 C C . ARG A 1 185 ? -24.98200 0.06600 21.38400 1.000 57.53015 185 ARG A C 1
ATOM 1382 O O . ARG A 1 185 ? -23.99500 -0.60100 21.71000 1.000 59.70983 185 ARG A O 1
ATOM 1390 N N . LEU A 1 186 ? -25.16700 0.50700 20.14300 1.000 57.49842 186 LEU A N 1
ATOM 1391 C CA . LEU A 1 186 ? -24.25000 0.20700 19.05400 1.000 56.69789 186 LEU A CA 1
ATOM 1392 C C . LEU A 1 186 ? -23.32400 1.39000 18.80900 1.000 54.99903 186 LEU A C 1
ATOM 1393 O O . LEU A 1 186 ? -23.75300 2.54700 18.85200 1.000 54.99429 186 LEU A O 1
ATOM 1398 N N . SER A 1 187 ? -22.05400 1.09200 18.54400 1.000 55.16514 187 SER A N 1
ATOM 1399 C CA . SER A 1 187 ? -21.03900 2.10400 18.29100 1.000 56.10498 187 SER A CA 1
ATOM 1400 C C . SER A 1 187 ? -20.21300 1.69900 17.08000 1.000 60.44237 187 SER A C 1
ATOM 1401 O O . SER A 1 187 ? -19.84000 0.53300 16.93700 1.000 61.40847 187 SER A O 1
ATOM 1404 N N . ILE A 1 188 ? -19.93900 2.66200 16.20300 1.000 58.42196 188 ILE A N 1
ATOM 1405 C CA . ILE A 1 188 ? -19.13200 2.43500 15.00900 1.000 64.33941 188 ILE A CA 1
ATOM 1406 C C . ILE A 1 188 ? -18.07000 3.52200 14.93600 1.000 62.93603 188 ILE A C 1
ATOM 1407 O O . ILE A 1 188 ? -18.38200 4.71000 15.07900 1.000 58.51336 188 ILE A O 1
ATOM 1412 N N . SER A 1 189 ? -16.82200 3.11900 14.71400 1.000 65.39750 189 SER A N 1
ATOM 1413 C CA . SER A 1 189 ? -15.71500 4.04600 14.52300 1.000 70.55976 189 SER A CA 1
ATOM 1414 C C . SER A 1 189 ? -15.31600 4.03500 13.05400 1.000 69.74873 189 SER A C 1
ATOM 1415 O O . SER A 1 189 ? -15.12100 2.96500 12.46700 1.000 76.16192 189 SER A O 1
ATOM 1418 N N . THR A 1 190 ? -15.20700 5.22200 12.46200 1.000 71.88996 190 THR A N 1
ATOM 1419 C CA . THR A 1 190 ? -14.95500 5.36400 11.03900 1.000 77.60188 190 THR A CA 1
ATOM 1420 C C . THR A 1 190 ? -13.61100 6.03600 10.79400 1.000 80.05220 190 THR A C 1
ATOM 1421 O O . THR A 1 190 ? -13.07300 6.74800 11.64700 1.000 78.30922 190 THR A O 1
ATOM 1425 N N . ILE A 1 191 ? -13.07300 5.78100 9.60300 1.000 85.52100 191 ILE A N 1
ATOM 1426 C CA . ILE A 1 191 ? -11.82500 6.39700 9.17300 1.000 85.77496 191 ILE A CA 1
ATOM 1427 C C . ILE A 1 191 ? -12.05200 7.74300 8.49800 1.000 83.28248 191 ILE A C 1
ATOM 1428 O O . ILE A 1 191 ? -11.11300 8.54600 8.40200 1.000 84.91428 191 ILE A O 1
ATOM 1433 N N . GLY A 1 192 ? -13.27000 8.01400 8.03600 1.000 84.68578 192 GLY A N 1
ATOM 1434 C CA . GLY A 1 192 ? -13.56000 9.21400 7.28200 1.000 87.37788 192 GLY A CA 1
ATOM 1435 C C . GLY A 1 192 ? -14.12800 8.91900 5.91100 1.000 95.21606 192 GLY A C 1
ATOM 1436 O O . GLY A 1 192 ? -13.97300 9.71100 4.98400 1.000 97.54739 192 GLY A O 1
ATOM 1437 N N . ILE A 1 193 ? -14.77900 7.76600 5.76800 1.000 103.37131 193 ILE A N 1
ATOM 1438 C CA . ILE A 1 193 ? -15.46500 7.43700 4.52200 1.000 103.33063 193 ILE A CA 1
ATOM 1439 C C . ILE A 1 193 ? -16.78900 8.19400 4.50200 1.000 102.68005 193 ILE A C 1
ATOM 1440 O O . ILE A 1 193 ? -17.73600 7.82200 5.20700 1.000 101.54112 193 ILE A O 1
ATOM 1445 N N . ILE A 1 194 ? -16.85800 9.26500 3.70100 1.000 91.89646 194 ILE A N 1
ATOM 1446 C CA . ILE A 1 194 ? -18.03500 10.14200 3.73600 1.000 88.71956 194 ILE A CA 1
ATOM 1447 C C . ILE A 1 194 ? -19.30400 9.45200 3.27700 1.000 83.59943 194 ILE A C 1
ATOM 1448 O O . I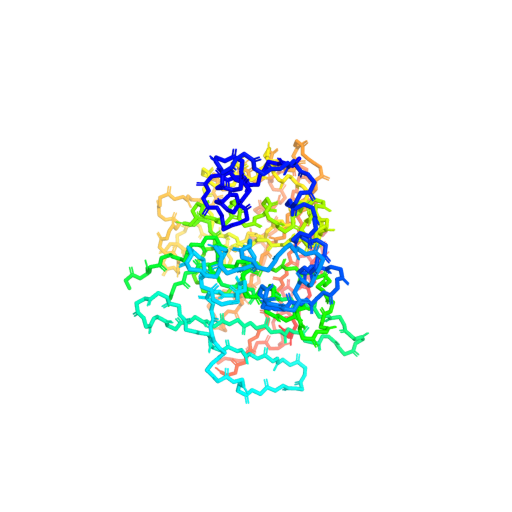LE A 1 194 ? -20.32500 9.55200 3.98900 1.000 82.00197 194 ILE A O 1
ATOM 1453 N N . PRO A 1 195 ? -19.36600 8.79400 2.11100 1.000 83.58384 195 PRO A N 1
ATOM 1454 C CA . PRO A 1 195 ? -20.64800 8.22800 1.67200 1.000 82.87876 195 PRO A CA 1
ATOM 1455 C C . PRO A 1 195 ? -21.23900 7.23900 2.66000 1.000 79.02473 195 PRO A C 1
ATOM 1456 O O . PRO A 1 195 ? -22.46700 7.10600 2.73300 1.000 78.75804 195 PRO A O 1
ATOM 1460 N N . SER A 1 196 ? -20.40000 6.55500 3.43800 1.000 80.64876 196 SER A N 1
ATOM 1461 C CA . SER A 1 196 ? -20.90400 5.66100 4.47100 1.000 78.63303 196 SER A CA 1
ATOM 1462 C C . SER A 1 196 ? -21.42200 6.42800 5.67900 1.000 78.83149 196 SER A C 1
ATOM 1463 O O . SER A 1 196 ? -22.36000 5.97200 6.34400 1.000 74.29292 196 SER A O 1
ATOM 1466 N N . ILE A 1 197 ? -20.82200 7.58000 5.98200 1.000 76.51992 197 ILE A N 1
ATOM 1467 C CA . ILE A 1 197 ? -21.29900 8.39500 7.09500 1.000 73.03028 197 ILE A CA 1
ATOM 1468 C C . ILE A 1 197 ? -22.70300 8.91000 6.81300 1.000 71.39510 197 ILE A C 1
ATOM 1469 O O . ILE A 1 197 ? -23.57800 8.86700 7.68400 1.000 73.13477 197 ILE A O 1
ATOM 1474 N N . LYS A 1 198 ? -22.94900 9.38800 5.58900 1.000 70.53137 198 LYS A N 1
ATOM 1475 C CA . LYS A 1 198 ? -24.27100 9.91200 5.25700 1.000 72.37011 198 LYS A CA 1
ATOM 1476 C C . LYS A 1 198 ? -25.33100 8.82000 5.30200 1.000 75.47647 198 LYS A C 1
ATOM 1477 O O . LYS A 1 198 ? -26.44700 9.05000 5.78300 1.000 76.25770 198 LYS A O 1
ATOM 1483 N N . LYS A 1 199 ? -25.00700 7.62600 4.79800 1.000 75.87686 199 LYS A N 1
ATOM 1484 C CA . LYS A 1 199 ? -25.95400 6.51700 4.87600 1.000 74.16347 199 LYS A CA 1
ATOM 1485 C C . LYS A 1 199 ? -26.26000 6.16600 6.32600 1.000 73.91754 199 LYS A C 1
ATOM 1486 O O . LYS A 1 199 ? -27.40900 5.87300 6.67400 1.000 77.15667 199 LYS A O 1
ATOM 1492 N N . LEU A 1 200 ? -25.24500 6.20600 7.19000 1.000 68.37966 200 LEU A N 1
ATOM 1493 C CA . LEU A 1 200 ? -25.46300 5.95700 8.60800 1.000 74.66845 200 LEU A CA 1
ATOM 1494 C C . LEU A 1 200 ? -26.14100 7.12900 9.30300 1.000 76.75357 200 LEU A C 1
ATOM 1495 O O . LEU A 1 200 ? -26.73700 6.94200 10.36900 1.000 77.83045 200 LEU A O 1
ATOM 1500 N N . THR A 1 201 ? -26.06700 8.32900 8.72200 1.000 76.53784 201 THR A N 1
ATOM 1501 C CA . THR A 1 201 ? -26.61500 9.51100 9.38000 1.000 76.83951 201 THR A CA 1
ATOM 1502 C C . THR A 1 201 ? -28.13700 9.47300 9.41300 1.000 79.29669 201 THR A C 1
ATOM 1503 O O . THR A 1 201 ? -28.74900 9.82000 10.43000 1.000 82.22897 201 THR A O 1
ATOM 1507 N N . GLN A 1 202 ? -28.76900 9.04300 8.32100 1.000 86.59260 202 GLN A N 1
ATOM 1508 C CA . GLN A 1 202 ? -30.22000 9.09400 8.19400 1.000 87.79208 202 GLN A CA 1
ATOM 1509 C C . GLN A 1 202 ? -30.83400 7.70900 8.01700 1.000 87.53559 202 GLN A C 1
ATOM 1510 O O . GLN A 1 202 ? -31.91100 7.57300 7.43300 1.000 90.51616 202 GLN A O 1
ATOM 1516 N N . GLU A 1 203 ? -30.16300 6.67200 8.51100 1.000 81.00563 203 GLU A N 1
ATOM 1517 C CA . GLU A 1 203 ? -30.75300 5.33900 8.52600 1.000 81.27880 203 GLU A CA 1
ATOM 1518 C C . GLU A 1 203 ? -30.55300 4.69600 9.89100 1.000 79.00704 203 GLU A C 1
ATOM 1519 O O . GLU A 1 203 ? -31.37000 3.87700 10.32400 1.000 80.30005 203 GLU A O 1
ATOM 1525 N N . TYR A 1 204 ? -29.47200 5.06400 10.57600 1.000 77.17889 204 TYR A N 1
ATOM 1526 C CA . TYR A 1 204 ? -29.21400 4.63100 11.95100 1.000 75.04237 204 TYR A CA 1
ATOM 1527 C C . TYR A 1 204 ? -28.60200 5.79900 12.71100 1.000 73.69671 204 TYR A C 1
ATOM 1528 O O . TYR A 1 204 ? -27.42700 5.76900 13.09600 1.000 66.68017 204 TYR A O 1
ATOM 1537 N N . PRO A 1 205 ? -29.38200 6.85900 12.94500 1.000 75.22947 205 PRO A N 1
ATOM 1538 C CA . PRO A 1 205 ? -28.80400 8.06000 13.56700 1.000 69.07088 205 PRO A CA 1
ATOM 1539 C C . PRO A 1 205 ? -28.49300 7.89000 15.04100 1.000 72.12981 205 PRO A C 1
ATOM 1540 O O . PRO A 1 205 ? -27.54800 8.52000 15.53400 1.000 75.53604 205 PRO A O 1
ATOM 1544 N N . GLN A 1 206 ? -29.25200 7.06500 15.76500 1.000 67.62367 206 GLN A N 1
ATOM 1545 C CA . GLN A 1 206 ? -28.99800 6.87500 17.18900 1.000 68.82971 206 GLN A CA 1
ATOM 1546 C C . GLN A 1 206 ? -27.77500 6.01400 17.46500 1.000 61.71839 206 GLN A C 1
ATOM 1547 O O . GLN A 1 206 ? -27.51300 5.70100 18.63200 1.000 63.40776 206 GLN A O 1
ATOM 1553 N N . VAL A 1 207 ? -27.03000 5.62300 16.43900 1.000 59.47166 207 VAL A N 1
ATOM 1554 C CA . VAL A 1 207 ? -25.81100 4.84600 16.62800 1.000 61.98462 207 VAL A CA 1
ATOM 1555 C C . VAL A 1 207 ? -24.67200 5.79300 16.97500 1.000 55.33745 207 VAL A C 1
ATOM 1556 O O . VAL A 1 207 ? -24.49000 6.82900 16.32500 1.000 60.97784 207 VAL A O 1
ATOM 1560 N N . ASN A 1 208 ? -23.90400 5.44500 18.00500 1.000 53.50802 208 ASN A N 1
ATOM 1561 C CA . ASN A 1 208 ? -22.77800 6.27500 18.41300 1.000 58.96640 208 ASN A CA 1
ATOM 1562 C C . ASN A 1 208 ? -21.69600 6.23600 17.34200 1.000 58.03741 208 ASN A C 1
ATOM 1563 O O . ASN A 1 208 ? -21.14400 5.17200 17.04400 1.000 59.77642 208 ASN A O 1
ATOM 1568 N N . LEU A 1 209 ? -21.39300 7.39600 16.76800 1.000 59.14172 209 LEU A N 1
ATOM 1569 C CA . LEU A 1 209 ? -20.40400 7.51300 15.70600 1.000 54.52150 209 LEU A CA 1
ATOM 1570 C C . LEU A 1 209 ? -19.11900 8.10900 16.26400 1.000 55.06480 209 LEU A C 1
ATOM 1571 O O . LEU A 1 209 ? -19.15100 9.12800 16.96200 1.000 57.79675 209 LEU A O 1
ATOM 1576 N N . THR A 1 210 ? -17.99400 7.47000 15.95400 1.000 59.31114 210 THR A N 1
ATOM 1577 C CA . THR A 1 210 ? -16.67700 7.91600 16.38400 1.000 57.31899 210 THR A CA 1
ATOM 1578 C C . THR A 1 210 ? -15.81500 8.15900 15.15400 1.000 63.69259 210 THR A C 1
ATOM 1579 O O . THR A 1 210 ? -15.73800 7.30300 14.26800 1.000 65.48287 210 THR A O 1
ATOM 1583 N N . PHE A 1 211 ? -15.17800 9.32300 15.09900 1.000 61.73194 211 PHE A N 1
ATOM 1584 C CA . PHE A 1 211 ? -14.30500 9.69100 13.99400 1.000 63.13486 211 PHE A CA 1
ATOM 1585 C C . PHE A 1 211 ? -12.85100 9.59200 14.43500 1.000 65.71624 211 PHE A C 1
ATOM 1586 O O . PHE A 1 211 ? -12.46700 10.16600 15.45900 1.000 68.55553 211 PHE A O 1
ATOM 1594 N N . SER A 1 212 ? -12.04800 8.86300 13.66200 1.000 71.30309 212 SER A N 1
ATOM 1595 C CA . SER A 1 212 ? -10.62800 8.67100 13.95900 1.000 69.22518 212 SER A CA 1
ATOM 1596 C C . SER A 1 212 ? -9.84300 9.77400 13.26800 1.000 76.16961 212 SER A C 1
ATOM 1597 O O . SER A 1 212 ? -9.62100 9.73100 12.05400 1.000 78.92678 212 SER A O 1
ATOM 1600 N N . LEU A 1 213 ? -9.41200 10.76600 14.04400 1.000 75.47404 213 LEU A N 1
ATOM 1601 C CA . LEU A 1 213 ? -8.68000 11.92400 13.49300 1.000 77.78093 213 LEU A CA 1
ATOM 1602 C C . LEU A 1 213 ? -7.17600 11.67400 13.52700 1.000 81.55943 213 LEU A C 1
ATOM 1603 O O . LEU A 1 213 ? -6.55700 11.44000 12.48600 1.000 85.54794 213 LEU A O 1
ATOM 1608 N N . HIS A 1 214 ? -6.57800 11.74300 14.71700 1.000 81.88899 214 HIS A N 1
ATOM 1609 C CA . HIS A 1 214 ? -5.20300 11.38600 15.04900 1.000 81.58828 214 HIS A CA 1
ATOM 1610 C C . HIS A 1 214 ? -4.18600 12.43100 14.58800 1.000 83.62338 214 HIS A C 1
ATOM 1611 O O . HIS A 1 214 ? -3.00300 12.28200 14.89000 1.000 85.07050 214 HIS A O 1
ATOM 1618 N N . SER A 1 215 ? -4.59900 13.47400 13.86500 1.000 87.20244 215 SER A N 1
ATOM 1619 C CA . SER A 1 215 ? -3.80300 14.67400 13.62200 1.000 85.67392 215 SER A CA 1
ATOM 1620 C C . SER A 1 215 ? -4.65500 15.69700 12.88600 1.000 86.66006 215 SER A C 1
ATOM 1621 O O . SER A 1 215 ? -5.22500 15.38700 11.83200 1.000 89.08837 215 SER A O 1
ATOM 1624 N N . PRO A 1 216 ? -4.76200 16.92500 13.40000 1.000 85.70888 216 PRO A N 1
ATOM 1625 C CA . PRO A 1 216 ? -5.56900 17.94400 12.71700 1.000 89.65010 216 PRO A CA 1
ATOM 1626 C C . PRO A 1 216 ? -4.91900 18.50000 11.46300 1.000 91.54052 216 PRO A C 1
ATOM 1627 O O . PRO A 1 216 ? -5.53200 19.33400 10.78800 1.000 91.62118 216 PRO A O 1
ATOM 1631 N N . TYR A 1 217 ? -3.70700 18.07100 11.12600 1.000 89.91912 217 TYR A N 1
ATOM 1632 C CA . TYR A 1 217 ? -2.99000 18.59900 9.97400 1.000 93.83913 217 TYR A CA 1
ATOM 1633 C C . TYR A 1 217 ? -3.35600 17.78700 8.73800 1.000 96.97003 217 TYR A C 1
ATOM 1634 O O . TYR A 1 217 ? -3.16400 16.56500 8.70600 1.000 97.17292 217 TYR A O 1
ATOM 1643 N N . SER A 1 218 ? -3.88300 18.47400 7.72100 1.000 103.32117 218 SER A N 1
ATOM 1644 C CA . SER A 1 218 ? -4.38000 17.81100 6.52400 1.000 105.94081 218 SER A CA 1
ATOM 1645 C C . SER A 1 218 ? -3.30100 17.01400 5.80200 1.000 108.35964 218 SER A C 1
ATOM 1646 O O . SER A 1 218 ? -3.63300 16.14300 4.99200 1.000 110.32227 218 SER A O 1
ATOM 1649 N N . GLU A 1 219 ? -2.02300 17.27800 6.06700 1.000 110.27611 219 GLU A N 1
ATOM 1650 C CA . GLU A 1 219 ? -0.97100 16.58100 5.34200 1.000 111.42474 219 GLU A CA 1
ATOM 1651 C C . GLU A 1 219 ? -0.28500 15.51300 6.17500 1.000 109.47968 219 GLU A C 1
ATOM 1652 O O . GLU A 1 219 ? -0.03900 14.41000 5.67900 1.000 112.08633 219 GLU A O 1
ATOM 1658 N N . GLU A 1 220 ? 0.02100 15.80500 7.43900 1.000 104.91113 220 GLU A N 1
ATOM 1659 C CA . GLU A 1 220 ? 0.54200 14.75400 8.32000 1.000 104.27127 220 GLU A CA 1
ATOM 1660 C C . GLU A 1 220 ? -0.41900 13.57800 8.43400 1.000 106.34263 220 GLU A C 1
ATOM 1661 O O . GLU A 1 220 ? -0.00700 12.47600 8.81000 1.000 104.56129 220 GLU A O 1
ATOM 1667 N N . ARG A 1 221 ? -1.69000 13.78200 8.08600 1.000 108.29258 221 ARG A N 1
ATOM 1668 C CA . ARG A 1 221 ? -2.68800 12.74100 8.30100 1.000 104.94134 221 ARG A CA 1
ATOM 1669 C C . ARG A 1 221 ? -2.71300 11.71700 7.17200 1.000 111.85860 221 ARG A C 1
ATOM 1670 O O . ARG A 1 221 ? -2.82600 10.51900 7.43600 1.000 111.54171 221 ARG A O 1
ATOM 1678 N N . SER A 1 222 ? -2.62400 12.15400 5.91300 1.000 117.07783 222 SER A N 1
ATOM 1679 C CA . SER A 1 222 ? -2.54900 11.17900 4.82800 1.000 118.72919 222 SER A CA 1
ATOM 1680 C C . SER A 1 222 ? -1.18300 10.51000 4.76300 1.000 119.15097 222 SER A C 1
ATOM 1681 O O . SER A 1 222 ? -1.04900 9.47100 4.11200 1.000 120.37350 222 SER A O 1
ATOM 1684 N N . LYS A 1 223 ? -0.17500 11.08700 5.42200 1.000 113.35240 223 LYS A N 1
ATOM 1685 C CA . LYS A 1 223 ? 1.08100 10.38800 5.66700 1.000 111.73049 223 LYS A CA 1
ATOM 1686 C C . LYS A 1 223 ? 0.92600 9.32800 6.75100 1.000 109.33572 223 LYS A C 1
ATOM 1687 O O . LYS A 1 223 ? 1.74400 8.40600 6.83300 1.000 111.46399 223 LYS A O 1
ATOM 1693 N N . LEU A 1 224 ? -0.12300 9.42700 7.56300 1.000 109.36402 224 LEU A N 1
ATOM 1694 C CA . LEU A 1 224 ? -0.42000 8.49200 8.64200 1.000 108.51253 224 LEU A CA 1
ATOM 1695 C C . LEU A 1 224 ? -1.49400 7.48700 8.27500 1.000 109.97736 224 LEU A C 1
ATOM 1696 O O . LEU A 1 224 ? -1.39300 6.31200 8.62600 1.000 107.90528 224 LEU A O 1
ATOM 1701 N N . MET A 1 225 ? -2.54100 7.94100 7.57900 1.000 109.01575 225 MET A N 1
ATOM 1702 C CA . MET A 1 225 ? -3.67100 7.10200 7.20000 1.000 109.05476 225 MET A CA 1
ATOM 1703 C C . MET A 1 225 ? -4.03200 7.49500 5.77200 1.000 110.52872 225 MET A C 1
ATOM 1704 O O . MET A 1 225 ? -4.66200 8.54300 5.54700 1.000 109.43179 225 MET A O 1
ATOM 1709 N N . PRO A 1 226 ? -3.61700 6.70100 4.77800 1.000 111.97642 226 PRO A N 1
ATOM 1710 C CA . PRO A 1 226 ? -3.64500 7.17100 3.38000 1.000 111.25376 226 PRO A CA 1
ATOM 1711 C C . PRO A 1 226 ? -5.03300 7.47500 2.84500 1.000 111.19267 226 PRO A C 1
ATOM 1712 O O . PRO A 1 226 ? -5.14700 8.16300 1.82200 1.000 110.19801 226 PRO A O 1
ATOM 1716 N N . ILE A 1 227 ? -6.09000 6.98700 3.49800 1.000 111.13848 227 ILE A N 1
ATOM 1717 C CA . ILE A 1 227 ? -7.45100 7.28700 3.07300 1.000 112.15422 227 ILE A CA 1
ATOM 1718 C C . ILE A 1 227 ? -7.74600 8.78200 3.14900 1.000 111.77841 227 ILE A C 1
ATOM 1719 O O . ILE A 1 227 ? -8.64400 9.27600 2.45500 1.000 109.72212 227 ILE A O 1
ATOM 1724 N N . ASN A 1 228 ? -6.98600 9.52500 3.95700 1.000 109.70709 228 ASN A N 1
ATOM 1725 C CA . ASN A 1 228 ? -7.14200 10.97400 4.02700 1.000 107.02174 228 ASN A CA 1
ATOM 1726 C C . ASN A 1 228 ? -6.90100 11.65400 2.68400 1.000 109.92388 228 ASN A C 1
ATOM 1727 O O . ASN A 1 228 ? -7.28300 12.81700 2.51200 1.000 107.06602 228 ASN A O 1
ATOM 1732 N N . ASP A 1 229 ? -6.28700 10.95700 1.72500 1.000 110.28182 229 ASP A N 1
ATOM 1733 C CA . ASP A 1 229 ? -5.91700 11.60000 0.46600 1.000 113.71941 229 ASP A CA 1
ATOM 1734 C C . ASP A 1 229 ? -7.12700 11.83600 -0.42900 1.000 116.95986 229 ASP A C 1
ATOM 1735 O O . ASP A 1 229 ? -7.18800 12.84800 -1.13200 1.000 120.34193 229 ASP A O 1
ATOM 1740 N N . ARG A 1 230 ? -8.09800 10.92400 -0.42500 1.000 117.63222 230 ARG A N 1
ATOM 1741 C CA . ARG A 1 230 ? -9.32300 11.13700 -1.18200 1.000 117.17500 230 ARG A CA 1
ATOM 1742 C C . ARG A 1 230 ? -10.43800 11.73500 -0.34400 1.000 114.22166 230 ARG A C 1
ATOM 1743 O O . ARG A 1 230 ? -11.32700 12.39400 -0.89500 1.000 114.04560 230 ARG A O 1
ATOM 1751 N N . TYR A 1 231 ? -10.40000 11.53700 0.97300 1.000 108.60793 231 TYR A N 1
ATOM 1752 C CA . TYR A 1 231 ? -11.42100 12.03300 1.89500 1.000 106.61109 231 TYR A CA 1
ATOM 1753 C C . TYR A 1 231 ? -10.73400 12.91900 2.92600 1.000 100.09610 231 TYR A C 1
ATOM 1754 O O . TYR A 1 231 ? -10.30300 12.43500 3.98500 1.000 99.74996 231 TYR A O 1
ATOM 1763 N N . PRO A 1 232 ? -10.60800 14.21700 2.66300 1.000 94.38767 232 PRO A N 1
ATOM 1764 C CA . PRO A 1 232 ? -9.82500 15.08600 3.54700 1.000 97.52326 232 PRO A CA 1
ATOM 1765 C C . PRO A 1 232 ? -10.56300 15.40400 4.84300 1.000 93.30765 232 PRO A C 1
ATOM 1766 O O . PRO A 1 232 ? -11.76500 15.17800 4.98400 1.000 91.96161 232 PRO A O 1
ATOM 1770 N N . ILE A 1 233 ? -9.79900 15.94400 5.79800 1.000 91.80893 233 ILE A N 1
ATOM 1771 C CA . ILE A 1 233 ? -10.34600 16.31500 7.10300 1.000 88.11510 233 ILE A CA 1
ATOM 1772 C C . ILE A 1 233 ? -11.50100 17.29000 6.94400 1.000 87.21871 233 ILE A C 1
ATOM 1773 O O . ILE A 1 233 ? -12.53000 17.17800 7.62100 1.000 82.70911 233 ILE A O 1
ATOM 1778 N N . ASP A 1 234 ? -11.33600 18.27500 6.06000 1.000 86.26216 234 ASP A N 1
ATOM 1779 C CA . ASP A 1 234 ? -12.32400 19.33400 5.89700 1.000 86.26427 234 ASP A CA 1
ATOM 1780 C C . ASP A 1 234 ? -13.70400 18.75500 5.61700 1.000 83.00301 234 ASP A C 1
ATOM 1781 O O . ASP A 1 234 ? -14.68100 19.07800 6.30100 1.000 82.86435 234 ASP A O 1
ATOM 1786 N N . GLU A 1 235 ? -13.79400 17.86800 4.62800 1.000 86.20614 235 GLU A N 1
ATOM 1787 C CA . GLU A 1 235 ? -15.08600 17.39700 4.15100 1.000 85.38298 235 GLU A CA 1
ATOM 1788 C C . GLU A 1 235 ? -15.64500 16.24400 4.97500 1.000 77.70915 235 GLU A C 1
ATOM 1789 O O . GLU A 1 235 ? -16.85800 16.00400 4.92500 1.000 77.68759 235 GLU A O 1
ATOM 1795 N N . VAL A 1 236 ? -14.80800 15.52700 5.73000 1.000 79.07108 236 VAL A N 1
ATOM 1796 C CA . VAL A 1 236 ? -15.35500 14.59800 6.71400 1.000 78.88051 236 VAL A CA 1
ATOM 1797 C C . VAL A 1 236 ? -15.93300 15.37000 7.89400 1.000 76.54989 236 VAL A C 1
ATOM 1798 O O . VAL A 1 236 ? -16.98100 15.00800 8.43600 1.000 72.14650 236 VAL A O 1
ATOM 1802 N N . MET A 1 237 ? -15.27400 16.45800 8.30200 1.000 76.62060 237 MET A N 1
ATOM 1803 C CA . MET A 1 237 ? -15.82300 17.28400 9.36500 1.000 76.65523 237 MET A CA 1
ATOM 1804 C C . MET A 1 237 ? -17.08500 18.00200 8.91500 1.000 72.84813 237 MET A C 1
ATOM 1805 O O . MET A 1 237 ? -17.90300 18.38300 9.75800 1.000 69.24104 237 MET A O 1
ATOM 1810 N N . ASN A 1 238 ? -17.26500 18.18200 7.60400 1.000 73.24110 238 ASN A N 1
ATOM 1811 C CA . ASN A 1 238 ? -18.50400 18.75800 7.09700 1.000 73.81916 238 ASN A CA 1
ATOM 1812 C C . ASN A 1 238 ? -19.65300 17.75700 7.15500 1.000 73.40086 238 ASN A C 1
ATOM 1813 O O . ASN A 1 238 ? -20.78300 18.13000 7.48900 1.000 73.17613 238 ASN A O 1
ATOM 1818 N N . ILE A 1 239 ? -19.39300 16.48500 6.83400 1.000 73.17633 239 ILE A N 1
ATOM 1819 C CA . ILE A 1 239 ? -20.47300 15.50100 6.87400 1.000 71.76078 239 ILE A CA 1
ATOM 1820 C C . ILE A 1 239 ? -20.79500 15.11300 8.31200 1.000 67.50783 239 ILE A C 1
ATOM 1821 O O . ILE A 1 239 ? -21.95600 14.83500 8.63800 1.000 67.17948 239 ILE A O 1
ATOM 1826 N N . LEU A 1 240 ? -19.79700 15.10800 9.20000 1.000 68.10899 240 LEU A N 1
ATOM 1827 C CA . LEU A 1 240 ? -20.09300 14.93600 10.62000 1.000 67.15836 240 LEU A CA 1
ATOM 1828 C C . LEU A 1 240 ? -20.90100 16.11100 11.15500 1.000 70.23008 240 LEU A C 1
ATOM 1829 O O . LEU A 1 240 ? -21.68200 15.94600 12.09800 1.000 66.76598 240 LEU A O 1
ATOM 1834 N N . ASP A 1 241 ? -20.73300 17.29500 10.55900 1.000 71.00754 241 ASP A N 1
ATOM 1835 C CA . ASP A 1 241 ? -21.49400 18.46300 10.98900 1.000 68.41844 241 ASP A CA 1
ATOM 1836 C C . ASP A 1 241 ? -22.97500 18.30500 10.67900 1.000 71.56056 241 ASP A C 1
ATOM 1837 O O . ASP A 1 241 ? -23.82600 18.52100 11.54800 1.000 72.06747 241 ASP A O 1
ATOM 1842 N N . GLU A 1 242 ? -23.30500 17.95600 9.43300 1.000 69.73901 242 GLU A N 1
ATOM 1843 C CA . GLU A 1 242 ? -24.70800 17.77100 9.08400 1.000 74.79692 242 GLU A CA 1
ATOM 1844 C C . GLU A 1 242 ? -25.31700 16.60900 9.85100 1.000 73.41635 242 GLU A C 1
ATOM 1845 O O . GLU A 1 242 ? -26.52600 16.60100 10.10500 1.000 73.80127 242 GLU A O 1
ATOM 1851 N N . TYR A 1 243 ? -24.50200 15.62400 10.23100 1.000 73.52754 243 TYR A N 1
ATOM 1852 C CA . TYR A 1 243 ? -24.95200 14.64700 11.21300 1.000 70.85800 243 TYR A CA 1
ATOM 1853 C C . TYR A 1 243 ? -25.39700 15.35400 12.48700 1.000 69.91713 243 TYR A C 1
ATOM 1854 O O . TYR A 1 243 ? -26.55700 15.25100 12.89800 1.000 70.16417 243 TYR A O 1
ATOM 1863 N N . ILE A 1 244 ? -24.49000 16.12500 13.09500 1.000 68.48145 244 ILE A N 1
ATOM 1864 C CA . ILE A 1 244 ? -24.79700 16.82600 14.34000 1.000 71.48315 244 ILE A CA 1
ATOM 1865 C C . ILE A 1 244 ? -26.02700 17.71200 14.18300 1.000 71.63562 244 ILE A C 1
ATOM 1866 O O . ILE A 1 244 ? -26.85200 17.81600 15.09700 1.000 71.25648 244 ILE A O 1
ATOM 1871 N N . ARG A 1 245 ? -26.17700 18.36400 13.02900 1.000 67.22925 245 ARG A N 1
ATOM 1872 C CA . ARG A 1 245 ? -27.31200 19.26600 12.86200 1.000 75.14964 245 ARG A CA 1
ATOM 1873 C C . ARG A 1 245 ? -28.62600 18.50100 12.75700 1.000 73.60253 245 ARG A C 1
ATOM 1874 O O . ARG A 1 245 ? -29.64400 18.92700 13.31500 1.000 75.62608 245 ARG A O 1
ATOM 1882 N N . LYS A 1 246 ? -28.62700 17.36500 12.06000 1.000 76.79300 246 LYS A N 1
ATOM 1883 C CA . LYS A 1 246 ? -29.87600 16.66800 11.77500 1.000 77.97493 246 LYS A CA 1
ATOM 1884 C C . LYS A 1 246 ? -30.31100 15.71900 12.88500 1.000 78.70350 246 LYS A C 1
ATOM 1885 O O . LYS A 1 246 ? -31.51500 15.49800 13.05400 1.000 79.91789 246 LYS A O 1
ATOM 1891 N N . THR A 1 247 ? -29.37500 15.14800 13.64900 1.000 75.40650 247 THR A N 1
ATOM 1892 C CA . THR A 1 247 ? -29.73100 14.25400 14.74200 1.000 79.09398 247 THR A CA 1
ATOM 1893 C C . THR A 1 247 ? -29.38700 14.80900 16.12000 1.000 79.35840 247 THR A C 1
ATOM 1894 O O . THR A 1 247 ? -29.75100 14.18600 17.12400 1.000 81.74687 247 THR A O 1
ATOM 1898 N N . SER A 1 248 ? -28.72100 15.96400 16.19200 1.000 81.60491 248 SER A N 1
ATOM 1899 C CA . SER A 1 248 ? -28.37200 16.63000 17.45600 1.000 82.18578 248 SER A CA 1
ATOM 1900 C C . SER A 1 248 ? -27.72200 15.66600 18.44800 1.000 75.83618 248 SER A C 1
ATOM 1901 O O . SER A 1 248 ? -27.98600 15.70500 19.65200 1.000 76.67600 248 SER A O 1
ATOM 1904 N N . ARG A 1 249 ? -26.84900 14.80400 17.93800 1.000 74.80184 249 ARG A N 1
ATOM 1905 C CA . ARG A 1 249 ? -26.13200 13.83400 18.75100 1.000 72.13006 249 ARG A CA 1
ATOM 1906 C C . ARG A 1 249 ? -24.63800 14.13000 18.73500 1.000 67.43452 249 ARG A C 1
ATOM 1907 O O . ARG A 1 249 ? -24.13500 14.90400 17.91500 1.000 67.03360 249 ARG A O 1
ATOM 1915 N N . LYS A 1 250 ? -23.92900 13.48800 19.65600 1.000 67.50430 250 LYS A N 1
ATOM 1916 C CA . LYS A 1 250 ? -22.51200 13.74600 19.86100 1.000 65.28531 250 LYS A CA 1
ATOM 1917 C C . LYS A 1 250 ? -21.66500 12.84600 18.97300 1.000 61.68978 250 LYS A C 1
ATOM 1918 O O . LYS A 1 250 ? -21.95400 11.65600 18.81400 1.000 63.24701 250 LYS A O 1
ATOM 1924 N N . VAL A 1 251 ? -20.62100 13.42600 18.38600 1.000 54.99694 251 VAL A N 1
ATOM 1925 C CA . VAL A 1 251 ? -19.62300 12.68800 17.62200 1.000 55.30854 251 VAL A CA 1
ATOM 1926 C C . VAL A 1 251 ? -18.34400 12.64800 18.44400 1.000 59.83924 251 VAL A C 1
ATOM 1927 O O . VAL A 1 251 ? -17.91000 13.67600 18.97600 1.000 61.00572 251 VAL A O 1
ATOM 1931 N N . TYR A 1 252 ? -17.74500 11.46800 18.55300 1.000 61.81567 252 TYR A N 1
ATOM 1932 C CA . TYR A 1 252 ? -16.53500 11.28100 19.34000 1.000 55.70056 252 TYR A CA 1
ATOM 1933 C C . TYR A 1 252 ? -15.31400 11.37800 18.43700 1.000 59.10136 252 TYR A C 1
ATOM 1934 O O . TYR A 1 252 ? -15.28000 10.76800 17.36500 1.000 58.70056 252 TYR A O 1
ATOM 1943 N N . ILE A 1 253 ? -14.32000 12.14800 18.86600 1.000 59.24363 253 ILE A N 1
ATOM 1944 C CA . ILE A 1 253 ? -13.09200 12.35000 18.10700 1.000 62.62817 253 ILE A CA 1
ATOM 1945 C C . ILE A 1 253 ? -12.01100 11.50700 18.77100 1.000 66.12599 253 ILE A C 1
ATOM 1946 O O . ILE A 1 253 ? -11.40800 11.91800 19.76600 1.000 67.82120 253 ILE A O 1
ATOM 1951 N N . ALA A 1 254 ? -11.76400 10.32000 18.22400 1.000 61.16959 254 ALA A N 1
ATOM 1952 C CA . ALA A 1 254 ? -10.69700 9.47300 18.73600 1.000 66.90465 254 ALA A CA 1
ATOM 1953 C C . ALA A 1 254 ? -9.34300 10.02200 18.30800 1.000 69.32907 254 ALA A C 1
ATOM 1954 O O . ALA A 1 254 ? -9.16400 10.46100 17.16900 1.000 71.78455 254 ALA A O 1
ATOM 1956 N N . TYR A 1 255 ? -8.38400 9.99700 19.23400 1.000 69.45705 255 TYR A N 1
ATOM 1957 C CA . TYR A 1 255 ? -7.04800 10.54700 18.98600 1.000 75.09965 255 TYR A CA 1
ATOM 1958 C C . TYR A 1 255 ? -6.02900 9.65800 19.70000 1.000 80.17209 255 TYR A C 1
ATOM 1959 O O . TYR A 1 255 ? -5.64400 9.92700 20.84100 1.000 83.31327 255 TYR A O 1
ATOM 1968 N N . ILE A 1 256 ? -5.60300 8.59200 19.02200 1.000 80.02738 256 ILE A N 1
ATOM 1969 C CA . ILE A 1 256 ? -4.49400 7.78700 19.51800 1.000 81.63476 256 ILE A CA 1
ATOM 1970 C C . ILE A 1 256 ? -3.21200 8.59800 19.40000 1.000 87.07371 256 ILE A C 1
ATOM 1971 O O . ILE A 1 256 ? -2.90700 9.15300 18.33600 1.000 88.86628 256 ILE A O 1
ATOM 1976 N N . MET A 1 257 ? -2.45000 8.67100 20.48500 1.000 86.40110 257 MET A N 1
ATOM 1977 C CA . MET A 1 257 ? -1.28400 9.54400 20.53400 1.000 91.67743 257 MET A CA 1
ATOM 1978 C C . MET A 1 257 ? 0.00400 8.73800 20.54100 1.000 97.61448 257 MET A C 1
ATOM 1979 O O . MET A 1 257 ? 0.32600 8.06200 21.52400 1.000 103.26383 257 MET A O 1
ATOM 1984 N N . LEU A 1 258 ? 0.72100 8.83400 19.46600 1.000 101.40751 258 LEU A N 1
ATOM 1985 C CA . LEU A 1 258 ? 2.00900 8.23000 19.22600 1.000 107.17588 258 LEU A CA 1
ATOM 1986 C C . LEU A 1 258 ? 3.09500 9.12000 19.80600 1.000 111.64955 258 LEU A C 1
ATOM 1987 O O . LEU A 1 258 ? 3.10700 10.33000 19.53000 1.000 111.29753 258 LEU A O 1
ATOM 1992 N N . PRO A 1 259 ? 4.00700 8.56500 20.60500 1.000 114.46525 259 PRO A N 1
ATOM 1993 C CA . PRO A 1 259 ? 4.96500 9.40400 21.34100 1.000 117.03819 259 PRO A CA 1
ATOM 1994 C C . PRO A 1 259 ? 5.85000 10.22600 20.41400 1.000 116.58816 259 PRO A C 1
ATOM 1995 O O . PRO A 1 259 ? 6.41100 9.71100 19.44500 1.000 116.81310 259 PRO A O 1
ATOM 1999 N N . GLY A 1 260 ? 5.97100 11.51400 20.72700 1.000 117.36756 260 GLY A N 1
ATOM 2000 C CA . GLY A 1 260 ? 6.81500 12.41700 19.97900 1.000 117.42100 260 GLY A CA 1
ATOM 2001 C C . GLY A 1 260 ? 6.21800 12.88000 18.66600 1.000 113.86283 260 GLY A C 1
ATOM 2002 O O . GLY A 1 260 ? 6.51900 13.98000 18.19200 1.000 111.08507 260 GLY A O 1
ATOM 2003 N N . VAL A 1 261 ? 5.35800 12.05400 18.07300 1.000 111.16885 261 VAL A N 1
ATOM 2004 C CA . VAL A 1 261 ? 4.84900 12.33500 16.73500 1.000 110.01256 261 VAL A CA 1
ATOM 2005 C C . VAL A 1 261 ? 3.75400 13.39300 16.78100 1.000 104.23195 261 VAL A C 1
ATOM 2006 O O . VAL A 1 261 ? 3.89100 14.47900 16.20600 1.000 102.89094 261 VAL A O 1
ATOM 2010 N N . ASN A 1 262 ? 2.65000 13.09700 17.47300 1.000 106.33179 262 ASN A N 1
ATOM 2011 C CA . ASN A 1 262 ? 1.44800 13.92000 17.38300 1.000 103.19646 262 ASN A CA 1
ATOM 2012 C C . ASN A 1 262 ? 0.94200 14.38600 18.74500 1.000 103.34769 262 ASN A C 1
ATOM 2013 O O . ASN A 1 262 ? -0.22600 14.76900 18.86200 1.000 99.49312 262 ASN A O 1
ATOM 2018 N N . ASP A 1 263 ? 1.78100 14.36800 19.77700 1.000 109.74630 263 ASP A N 1
ATOM 2019 C CA . ASP A 1 263 ? 1.38500 14.81100 21.10900 1.000 108.68146 263 ASP A CA 1
ATOM 2020 C C . ASP A 1 263 ? 2.03100 16.14400 21.47700 1.000 107.76979 263 ASP A C 1
ATOM 2021 O O . ASP A 1 263 ? 2.49900 16.33400 22.59900 1.000 112.72529 263 ASP A O 1
ATOM 2026 N N . SER A 1 264 ? 2.06000 17.08600 20.54000 1.000 104.54702 264 SER A N 1
ATOM 2027 C CA . SER A 1 264 ? 2.60000 18.40100 20.82800 1.000 101.73890 264 SER A CA 1
ATOM 2028 C C . SER A 1 264 ? 1.52100 19.27400 21.46900 1.000 100.37760 264 SER A C 1
ATOM 2029 O O . SER A 1 264 ? 0.36700 18.87200 21.62700 1.000 97.80761 264 SER A O 1
ATOM 2032 N N . LEU A 1 265 ? 1.90600 20.49300 21.85000 1.000 99.70195 265 LEU A N 1
ATOM 2033 C CA . LEU A 1 265 ? 0.96700 21.41100 22.48200 1.000 98.87464 265 LEU A CA 1
ATOM 2034 C C . LEU A 1 265 ? 0.05400 22.08400 21.46900 1.000 98.56422 265 LEU A C 1
ATOM 2035 O O . LEU A 1 265 ? -1.12100 22.33300 21.76400 1.000 95.15806 265 LEU A O 1
ATOM 2040 N N . GLU A 1 266 ? 0.57800 22.40300 20.29000 1.000 102.82361 266 GLU A N 1
ATOM 2041 C CA . GLU A 1 266 ? -0.19400 23.06500 19.25200 1.000 103.03159 266 GLU A CA 1
ATOM 2042 C C . GLU A 1 266 ? -0.76500 22.08800 18.23400 1.000 100.41300 266 GLU A C 1
ATOM 2043 O O . GLU A 1 266 ? -1.53200 22.50400 17.36300 1.000 100.04118 266 GLU A O 1
ATOM 2049 N N . HIS A 1 267 ? -0.38300 20.81000 18.30400 1.000 97.37091 267 HIS A N 1
ATOM 2050 C CA . HIS A 1 267 ? -1.27300 19.75400 17.83800 1.000 92.30627 267 HIS A CA 1
ATOM 2051 C C . HIS A 1 267 ? -2.58700 19.82400 18.59800 1.000 90.79704 267 HIS A C 1
ATOM 2052 O O . HIS A 1 267 ? -3.67200 19.80800 18.00500 1.000 87.80173 267 HIS A O 1
ATOM 2059 N N . ALA A 1 268 ? -2.49500 19.92100 19.92800 1.000 91.30527 268 ALA A N 1
ATOM 2060 C CA . ALA A 1 268 ? -3.67900 20.03300 20.76800 1.000 89.46954 268 ALA A CA 1
ATOM 2061 C C . ALA A 1 268 ? -4.47300 21.29000 20.44400 1.000 87.53225 268 ALA A C 1
ATOM 2062 O O . ALA A 1 268 ? -5.70400 21.24700 20.34400 1.000 86.55498 268 ALA A O 1
ATOM 2064 N N . LYS A 1 269 ? -3.78800 22.42200 20.27600 1.000 89.22796 269 LYS A N 1
ATOM 2065 C CA . LYS A 1 269 ? -4.49000 23.66600 19.99400 1.000 90.95192 269 LYS A CA 1
ATOM 2066 C C . LYS A 1 269 ? -4.91300 23.78200 18.53500 1.000 89.27977 269 LYS A C 1
ATOM 2067 O O . LYS A 1 269 ? -5.82800 24.55500 18.23000 1.000 91.82639 269 LYS A O 1
ATOM 2073 N N . GLU A 1 270 ? -4.27500 23.03900 17.62600 1.000 88.51539 270 GLU A N 1
ATOM 2074 C CA . GLU A 1 270 ? -4.80900 22.94000 16.27300 1.000 88.62072 270 GLU A CA 1
ATOM 2075 C C . GLU A 1 270 ? -6.05000 22.06200 16.24500 1.000 85.93654 270 GLU A C 1
ATOM 2076 O O . GLU A 1 270 ? -6.93700 22.26600 15.41000 1.000 82.87107 270 GLU A O 1
ATOM 2082 N N . VAL A 1 271 ? -6.12300 21.07500 17.14300 1.000 84.83752 271 VAL A N 1
ATOM 2083 C CA . VAL A 1 271 ? -7.36900 20.34700 17.35300 1.000 83.35061 271 VAL A CA 1
ATOM 2084 C C . VAL A 1 271 ? -8.43400 21.28300 17.90400 1.000 82.17777 271 VAL A C 1
ATOM 2085 O O . VAL A 1 271 ? -9.62400 21.14000 17.59400 1.000 80.13029 271 VAL A O 1
ATOM 2089 N N . VAL A 1 272 ? -8.02700 22.26800 18.70900 1.000 86.17312 272 VAL A N 1
ATOM 2090 C CA . VAL A 1 272 ? -8.98100 23.21500 19.28300 1.000 85.30955 272 VAL A CA 1
ATOM 2091 C C . VAL A 1 272 ? -9.64400 24.03500 18.18300 1.000 77.92013 272 VAL A C 1
ATOM 2092 O O . VAL A 1 272 ? -10.87300 24.06400 18.05900 1.000 75.50351 272 VAL A O 1
ATOM 2096 N N . SER A 1 273 ? -8.83500 24.71900 17.36900 1.000 79.87075 273 SER A N 1
ATOM 2097 C CA . SER A 1 273 ? -9.39200 25.58400 16.33300 1.000 86.41763 273 SER A CA 1
ATOM 2098 C C . SER A 1 273 ? -10.10500 24.78400 15.25000 1.000 80.64639 273 SER A C 1
ATOM 2099 O O . SER A 1 273 ? -11.05900 25.28400 14.64200 1.000 77.45641 273 SER A O 1
ATOM 2102 N N . LEU A 1 274 ? -9.65700 23.55300 14.99000 1.000 84.93703 274 LEU A N 1
ATOM 2103 C CA . LEU A 1 274 ? -10.35400 22.69700 14.03600 1.000 79.20427 274 LEU A CA 1
ATOM 2104 C C . LEU A 1 274 ? -11.79000 22.44500 14.47300 1.000 79.05605 274 LEU A C 1
ATOM 2105 O O . LEU A 1 274 ? -12.71100 22.45100 13.64700 1.000 80.96531 274 LEU A O 1
ATOM 2110 N N . LEU A 1 275 ? -12.00100 22.22900 15.77000 1.000 73.41740 275 LEU A N 1
ATOM 2111 C CA . LEU A 1 275 ? -13.35000 22.01500 16.27800 1.000 73.00820 275 LEU A CA 1
ATOM 2112 C C . LEU A 1 275 ? -14.09800 23.33300 16.43200 1.000 77.64844 275 LEU A C 1
ATOM 2113 O O . LEU A 1 275 ? -15.24100 23.45700 15.98600 1.000 80.52295 275 LEU A O 1
ATOM 2118 N N . LYS A 1 276 ? -13.45800 24.34100 17.03100 1.000 77.20422 276 LYS A N 1
ATOM 2119 C CA . LYS A 1 276 ? -14.12100 25.62000 17.26100 1.000 79.43823 276 LYS A CA 1
ATOM 2120 C C . LYS A 1 276 ? -14.48800 26.34300 15.97100 1.000 77.24540 276 LYS A C 1
ATOM 2121 O O . LYS A 1 276 ? -15.27100 27.29800 16.02200 1.000 78.74235 276 LYS A O 1
ATOM 2127 N N . SER A 1 277 ? -13.95000 25.92400 14.82500 1.000 78.54874 277 SER A N 1
ATOM 2128 C CA . SER A 1 277 ? -14.38800 26.46600 13.54600 1.000 84.16907 277 SER A CA 1
ATOM 2129 C C . SER A 1 277 ? -15.61800 25.75500 13.00000 1.000 79.64749 277 SER A C 1
ATOM 2130 O O . SER A 1 277 ? -16.25700 26.27200 12.07700 1.000 83.24899 277 SER A O 1
ATOM 2133 N N . ARG A 1 278 ? -15.96800 24.59800 13.55100 1.000 75.60993 278 ARG A N 1
ATOM 2134 C CA . ARG A 1 278 ? -17.05600 23.78800 13.03200 1.000 78.69117 278 ARG A CA 1
ATOM 2135 C C . ARG A 1 278 ? -18.40700 24.28200 13.54700 1.000 77.27518 278 ARG A C 1
ATOM 2136 O O . ARG A 1 278 ? -18.51500 25.29300 14.24500 1.000 74.51031 278 ARG A O 1
ATOM 2144 N N . TYR A 1 279 ? -19.44900 23.53800 13.18200 1.000 72.59380 279 TYR A N 1
ATOM 2145 C CA . TYR A 1 279 ? -20.81200 23.83400 13.60300 1.000 72.59071 279 TYR A CA 1
ATOM 2146 C C . TYR A 1 279 ? -20.90500 23.86900 15.12400 1.000 75.81967 279 TYR A C 1
ATOM 2147 O O . TYR A 1 279 ? -20.50500 22.91900 15.80300 1.000 77.74763 279 TYR A O 1
ATOM 2156 N N . LYS A 1 280 ? -21.42100 24.98100 15.65300 1.000 79.70250 280 LYS A N 1
ATOM 2157 C CA . LYS A 1 280 ? -21.50700 25.21600 17.09600 1.000 75.36705 280 LYS A CA 1
ATOM 2158 C C . LYS A 1 280 ? -20.12900 25.19600 17.75300 1.000 72.90173 280 LYS A C 1
ATOM 2159 O O . LYS A 1 280 ? -19.99200 24.81300 18.91700 1.000 72.30413 280 LYS A O 1
ATOM 2165 N N . SER A 1 281 ? -19.11300 25.62700 17.00300 1.000 78.78485 281 SER A N 1
ATOM 2166 C CA . SER A 1 281 ? -17.71600 25.64700 17.44300 1.000 78.56972 281 SER A CA 1
ATOM 2167 C C . SER A 1 281 ? -17.29800 24.32000 18.07900 1.000 77.03236 281 SER A C 1
ATOM 2168 O O . SER A 1 281 ? -16.68700 24.27600 19.14900 1.000 78.14208 281 SER A O 1
ATOM 2171 N N . GLY A 1 282 ? -17.63000 23.22800 17.39400 1.000 70.67292 282 GLY A N 1
ATOM 2172 C CA . GLY A 1 282 ? -17.14500 21.90300 17.76300 1.000 75.74604 282 GLY A CA 1
ATOM 2173 C C . GLY A 1 282 ? -17.48100 21.48900 19.17600 1.000 70.90403 282 GLY A C 1
ATOM 2174 O O . GLY A 1 282 ? -16.67400 20.82700 19.83800 1.000 68.48468 282 GLY A O 1
ATOM 2175 N N . LYS A 1 283 ? -18.66200 21.86400 19.65200 1.000 68.04272 283 LYS A N 1
ATOM 2176 C CA . LYS A 1 283 ? -19.01600 21.64900 21.04000 1.000 70.10970 283 LYS A CA 1
ATOM 2177 C C . LYS A 1 283 ? -19.92000 20.44300 21.24900 1.000 72.07781 283 LYS A C 1
ATOM 2178 O O . LYS A 1 283 ? -20.06000 19.98000 22.38600 1.000 69.39732 283 LYS A O 1
ATOM 2184 N N . LEU A 1 284 ? -20.52500 19.92400 20.18700 1.000 71.51073 284 LEU A N 1
ATOM 2185 C CA . LEU A 1 284 ? -21.20700 18.64000 20.24000 1.000 66.20887 284 LEU A CA 1
ATOM 2186 C C . LEU A 1 284 ? -20.27300 17.49100 19.88800 1.000 63.01459 284 LEU A C 1
ATOM 2187 O O . LEU A 1 284 ? -20.73500 16.36600 19.67400 1.000 65.22410 284 LEU A O 1
ATOM 2192 N N . TYR A 1 285 ? -18.97200 17.75900 19.81300 1.000 59.78694 285 TYR A N 1
ATOM 2193 C CA . TYR A 1 285 ? -17.96000 16.72600 19.69200 1.000 62.17501 285 TYR A CA 1
ATOM 2194 C C . TYR A 1 285 ? -17.44100 16.34200 21.07400 1.000 65.71210 285 TYR A C 1
ATOM 2195 O O . TYR A 1 285 ? -17.68300 17.02500 22.07200 1.000 68.83202 285 TYR A O 1
ATOM 2204 N N . HIS A 1 286 ? -16.72400 15.22400 21.12800 1.000 59.81478 286 HIS A N 1
ATOM 2205 C CA . HIS A 1 286 ? -16.19200 14.72700 22.39200 1.000 60.59961 286 HIS A CA 1
ATOM 2206 C C . HIS A 1 286 ? -14.89600 13.99100 22.09300 1.000 60.14926 286 HIS A C 1
ATOM 2207 O O . HIS A 1 286 ? -14.91700 12.89400 21.53300 1.000 64.93240 286 HIS A O 1
ATOM 2214 N N . VAL A 1 287 ? -13.77900 14.59100 22.47900 1.000 58.57851 287 VAL A N 1
ATOM 2215 C CA . VAL A 1 287 ? -12.46500 14.05700 22.14700 1.000 59.89266 287 VAL A CA 1
ATOM 2216 C C . VAL A 1 287 ? -12.06900 13.00900 23.17800 1.000 65.94932 287 VAL A C 1
ATOM 2217 O O . VAL A 1 287 ? -12.18500 13.23300 24.38900 1.000 67.36062 287 VAL A O 1
ATOM 2221 N N . ASN A 1 288 ? -11.61400 11.85200 22.69900 1.000 61.37062 288 ASN A N 1
ATOM 2222 C CA . ASN A 1 288 ? -11.06100 10.80200 23.54600 1.000 64.99135 288 ASN A CA 1
ATOM 2223 C C . ASN A 1 288 ? -9.57400 10.66400 23.24100 1.000 64.63603 288 ASN A C 1
ATOM 2224 O O . ASN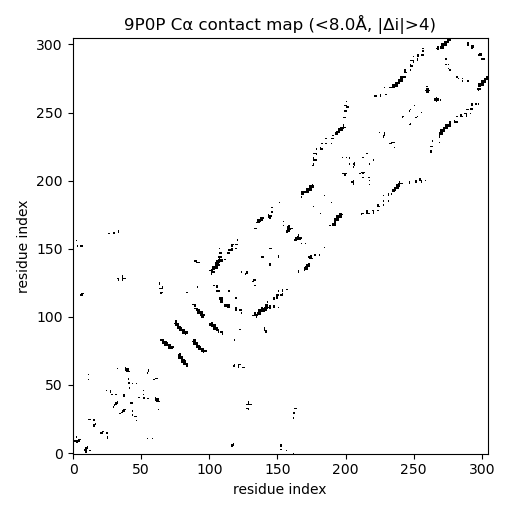 A 1 288 ? -9.19600 10.35200 22.10600 1.000 66.43195 288 ASN A O 1
ATOM 2229 N N . LEU A 1 289 ? -8.73900 10.89000 24.25400 1.000 65.14104 289 LEU A N 1
ATOM 2230 C CA . LEU A 1 289 ? -7.28500 10.81400 24.11800 1.000 71.66775 289 LEU A CA 1
ATOM 2231 C C . LEU A 1 289 ? -6.83400 9.41000 24.50400 1.000 77.38174 289 LEU A C 1
ATOM 2232 O O . LEU A 1 289 ? -6.77800 9.06800 25.68700 1.000 77.03196 289 LEU A O 1
ATOM 2237 N N . ILE A 1 290 ? -6.49900 8.59800 23.50700 1.000 79.11221 290 ILE A N 1
ATOM 2238 C CA . ILE A 1 290 ? -6.10300 7.21500 23.75200 1.000 81.70831 290 ILE A CA 1
ATOM 2239 C C . ILE A 1 290 ? -4.64700 7.18400 24.20100 1.000 87.70102 290 ILE A C 1
ATOM 2240 O O . ILE A 1 290 ? -3.78200 7.82400 23.59200 1.000 87.81712 290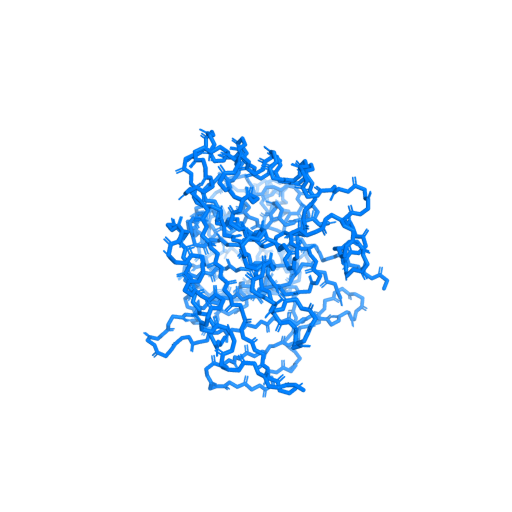 ILE A O 1
ATOM 2245 N N . ARG A 1 291 ? -4.37200 6.43800 25.27000 1.000 90.35424 291 ARG A N 1
ATOM 2246 C CA . ARG A 1 291 ? -3.02800 6.33600 25.81100 1.000 98.70436 291 ARG A CA 1
ATOM 2247 C C . ARG A 1 291 ? -2.24000 5.24500 25.09000 1.000 109.50306 291 ARG A C 1
ATOM 2248 O O . ARG A 1 291 ? -2.76000 4.52000 24.23800 1.000 105.91475 291 ARG A O 1
ATOM 2256 N N . TYR A 1 292 ? -0.96100 5.11600 25.44600 1.000 126.39966 292 TYR A N 1
ATOM 2257 C CA . TYR A 1 292 ? -0.04600 4.24000 24.73000 1.000 130.74466 292 TYR A CA 1
ATOM 2258 C C . TYR A 1 292 ? 0.77900 3.40700 25.69900 1.000 132.08110 292 TYR A C 1
ATOM 2259 O O . TYR A 1 292 ? 1.15600 3.87400 26.77800 1.000 130.07442 292 TYR A O 1
ATOM 2268 N N . ASN A 1 293 ? 1.05500 2.16500 25.29600 1.000 135.08461 293 ASN A N 1
ATOM 2269 C CA . ASN A 1 293 ? 1.86700 1.20700 26.03500 1.000 135.77256 293 ASN A CA 1
ATOM 2270 C C . ASN A 1 293 ? 3.05100 0.82200 25.15100 1.000 138.34983 293 ASN A C 1
ATOM 2271 O O . ASN A 1 293 ? 3.12100 1.28000 24.00300 1.000 139.49128 293 ASN A O 1
ATOM 2276 N N . PRO A 1 294 ? 4.01500 0.00800 25.63000 1.000 138.82291 294 PRO A N 1
ATOM 2277 C CA . PRO A 1 294 ? 5.08800 -0.39700 24.71000 1.000 140.85991 294 PRO A CA 1
ATOM 2278 C C . PRO A 1 294 ? 4.58700 -1.19300 23.50600 1.000 141.66202 294 PRO A C 1
ATOM 2279 O O . PRO A 1 294 ? 4.79200 -0.74800 22.37500 1.000 141.09297 294 PRO A O 1
ATOM 2283 N N . GLU A 1 304 ? 10.53600 7.82200 23.69700 1.000 140.04667 304 GLU A N 1
ATOM 2284 C CA . GLU A 1 304 ? 9.74100 8.90000 24.27400 1.000 138.14196 304 GLU A CA 1
ATOM 2285 C C . GLU A 1 304 ? 8.66600 8.37100 25.22200 1.000 137.78028 304 GLU A C 1
ATOM 2286 O O . GLU A 1 304 ? 7.94200 7.43300 24.89500 1.000 138.05354 304 GLU A O 1
ATOM 2292 N N . ALA A 1 305 ? 8.57700 8.97500 26.40500 1.000 137.78964 305 ALA A N 1
ATOM 2293 C CA . ALA A 1 305 ? 7.46700 8.74400 27.31700 1.000 135.58748 305 ALA A CA 1
ATOM 2294 C C . ALA A 1 305 ? 6.35800 9.75000 27.02500 1.000 134.93681 305 ALA A C 1
ATOM 2295 O O . ALA A 1 305 ? 6.59100 10.79900 26.42500 1.000 135.75996 305 ALA A O 1
ATOM 2297 N N . ASN A 1 306 ? 5.13300 9.41600 27.44500 1.000 137.33606 306 ASN A N 1
ATOM 2298 C CA . ASN A 1 306 ? 3.96700 10.24400 27.13500 1.000 135.15177 306 ASN A CA 1
ATOM 2299 C C . ASN A 1 306 ? 3.03400 10.50900 28.30700 1.000 133.82325 306 ASN A C 1
ATOM 2300 O O . ASN A 1 306 ? 2.16000 11.37300 28.17400 1.000 130.48785 306 ASN A O 1
ATOM 2305 N N . GLU A 1 307 ? 3.17600 9.81100 29.43800 1.000 130.32322 307 GLU A N 1
ATOM 2306 C CA . GLU A 1 307 ? 2.22300 9.94500 30.53900 1.000 128.50283 307 GLU A CA 1
ATOM 2307 C C . GLU A 1 307 ? 2.15500 11.36100 31.09600 1.000 127.17907 307 GLU A C 1
ATOM 2308 O O . GLU A 1 307 ? 1.22300 11.66800 31.84800 1.000 123.87357 307 GLU A O 1
ATOM 2314 N N . GLY A 1 308 ? 3.10500 12.22600 30.74700 1.000 126.72961 308 GLY A N 1
ATOM 2315 C CA . GLY A 1 308 ? 3.09600 13.59900 31.20700 1.000 123.33484 308 GLY A CA 1
ATOM 2316 C C . GLY A 1 308 ? 2.48500 14.59100 30.23500 1.000 119.40129 308 GLY A C 1
ATOM 2317 O O . GLY A 1 308 ? 1.80900 15.53100 30.66200 1.000 115.21801 308 GLY A O 1
ATOM 2318 N N . GLN A 1 309 ? 2.71600 14.40400 28.93100 1.000 123.47925 309 GLN A N 1
ATOM 2319 C CA . GLN A 1 309 ? 2.24000 15.37300 27.94700 1.000 120.28099 309 GLN A CA 1
ATOM 2320 C C . GLN A 1 309 ? 0.76200 15.20600 27.64000 1.000 115.11161 309 GLN A C 1
ATOM 2321 O O . GLN A 1 309 ? 0.07300 16.20600 27.41900 1.000 112.21085 309 GLN A O 1
ATOM 2327 N N . VAL A 1 310 ? 0.26600 13.96600 27.61500 1.000 111.45518 310 VAL A N 1
ATOM 2328 C CA . VAL A 1 310 ? -1.16900 13.72100 27.53400 1.000 104.20401 310 VAL A CA 1
ATOM 2329 C C . VAL A 1 310 ? -1.94100 14.63800 28.46000 1.000 99.56609 310 VAL A C 1
ATOM 2330 O O . VAL A 1 310 ? -3.00400 15.12200 28.08200 1.000 94.32785 310 VAL A O 1
ATOM 2334 N N . GLU A 1 311 ? -1.41300 14.91300 29.65800 1.000 98.27955 311 GLU A N 1
ATOM 2335 C CA . GLU A 1 311 ? -2.10500 15.73400 30.64600 1.000 98.85687 311 GLU A CA 1
ATOM 2336 C C . GLU A 1 311 ? -2.14600 17.20000 30.22700 1.000 92.48411 311 GLU A C 1
ATOM 2337 O O . GLU A 1 311 ? -3.20900 17.83000 30.25100 1.000 89.20309 311 GLU A O 1
ATOM 2343 N N . ALA A 1 312 ? -0.99000 17.76900 29.88100 1.000 94.74173 312 ALA A N 1
ATOM 2344 C CA . ALA A 1 312 ? -0.96700 19.10000 29.28600 1.000 94.71835 312 ALA A CA 1
ATOM 2345 C C . ALA A 1 312 ? -1.89600 19.15800 28.08100 1.000 90.67469 312 ALA A C 1
ATOM 2346 O O . ALA A 1 312 ? -2.80400 19.99200 28.02100 1.000 87.10544 312 ALA A O 1
ATOM 2348 N N . PHE A 1 313 ? -1.69200 18.24300 27.12800 1.000 93.94951 313 PHE A N 1
ATOM 2349 C CA . PHE A 1 313 ? -2.58600 18.07700 25.98600 1.000 88.32887 313 PHE A CA 1
ATOM 2350 C C . PHE A 1 313 ? -4.04800 18.06700 26.40900 1.000 82.96286 313 PHE A C 1
ATOM 2351 O O . PHE A 1 313 ? -4.89300 18.72200 25.79100 1.000 80.07205 313 PHE A O 1
ATOM 2359 N N . TYR A 1 314 ? -4.36500 17.32100 27.47200 1.000 83.23842 314 TYR A N 1
ATOM 2360 C CA . TYR A 1 314 ? -5.73300 17.28500 27.98100 1.000 81.10269 314 TYR A CA 1
ATOM 2361 C C . TYR A 1 314 ? -6.18300 18.67100 28.40800 1.000 80.71141 314 TYR A C 1
ATOM 2362 O O . TYR A 1 314 ? -7.27200 19.12300 28.04400 1.000 79.04923 314 TYR A O 1
ATOM 2371 N N . LYS A 1 315 ? -5.35200 19.36100 29.18900 1.000 75.20770 315 LYS A N 1
ATOM 2372 C CA . LYS A 1 315 ? -5.74700 20.67700 29.67800 1.000 82.64471 315 LYS A CA 1
ATOM 2373 C C . LYS A 1 315 ? -5.88000 21.68200 28.54200 1.000 84.74764 315 LYS A C 1
ATOM 2374 O O . LYS A 1 315 ? -6.70500 22.58800 28.62700 1.000 81.15783 315 LYS A O 1
ATOM 2380 N N . VAL A 1 316 ? -5.10100 21.53400 27.46600 1.000 82.72171 316 VAL A N 1
ATOM 2381 C CA . VAL A 1 316 ? -5.16300 22.51400 26.38700 1.000 81.83549 316 VAL A CA 1
ATOM 2382 C C . VAL A 1 316 ? -6.52900 22.48300 25.71600 1.000 80.68763 316 VAL A C 1
ATOM 2383 O O . VAL A 1 316 ? -7.09600 23.53100 25.39100 1.000 81.22916 316 VAL A O 1
ATOM 2387 N N . LEU A 1 317 ? -7.08100 21.29000 25.50000 1.000 82.22393 317 LEU A N 1
ATOM 2388 C CA . LEU A 1 317 ? -8.44700 21.20100 25.00400 1.000 81.73750 317 LEU A CA 1
ATOM 2389 C C . LEU A 1 317 ? -9.45500 21.52400 26.10200 1.000 78.64633 317 LEU A C 1
ATOM 2390 O O . LEU A 1 317 ? -10.49600 22.13300 25.82800 1.000 76.32679 317 LEU A O 1
ATOM 2395 N N . LYS A 1 318 ? -9.15200 21.14700 27.34600 1.000 83.51824 318 LYS A N 1
ATOM 2396 C CA . LYS A 1 318 ? -10.05600 21.41800 28.46200 1.000 84.11553 318 LYS A CA 1
ATOM 2397 C C . LYS A 1 318 ? -10.17300 22.91500 28.74600 1.000 85.35632 318 LYS A C 1
ATOM 2398 O O . LYS A 1 318 ? -11.27800 23.42400 28.97300 1.000 86.52557 318 LYS A O 1
ATOM 2404 N N . SER A 1 319 ? -9.04600 23.63500 28.73800 1.000 79.42224 319 SER A N 1
ATOM 2405 C CA . SER A 1 319 ? -9.06200 25.08100 28.93900 1.000 88.50557 319 SER A CA 1
ATOM 2406 C C . SER A 1 319 ? -9.86600 25.78200 27.85600 1.000 88.05588 319 SER A C 1
ATOM 2407 O O . SER A 1 319 ? -10.45000 26.84400 28.10200 1.000 84.16250 319 SER A O 1
ATOM 2410 N N . ALA A 1 320 ? -9.89200 25.21700 26.65200 1.000 82.61167 320 ALA A N 1
ATOM 2411 C CA . ALA A 1 320 ? -10.56500 25.81800 25.51400 1.000 79.82170 320 ALA A CA 1
ATOM 2412 C C . ALA A 1 320 ? -12.03800 25.44600 25.43500 1.000 76.04722 320 ALA A C 1
ATOM 2413 O O . ALA A 1 320 ? -12.70200 25.80400 24.45700 1.000 75.61811 320 ALA A O 1
ATOM 2415 N N . GLY A 1 321 ? -12.56200 24.74200 26.43400 1.000 77.57044 321 GLY A N 1
ATOM 2416 C CA . GLY A 1 321 ? -13.95900 24.36000 26.42200 1.000 77.98428 321 GLY A CA 1
ATOM 2417 C C . GLY A 1 321 ? -14.27900 23.14300 25.59000 1.000 75.50520 321 GLY A C 1
ATOM 2418 O O . GLY A 1 321 ? -15.44200 22.94500 25.22600 1.000 75.95441 321 GLY A O 1
ATOM 2419 N N . ILE A 1 322 ? -13.28500 22.32100 25.27000 1.000 71.82981 322 ILE A N 1
ATOM 2420 C CA . ILE A 1 322 ? -13.49900 21.10100 24.50200 1.000 76.29306 322 ILE A CA 1
ATOM 2421 C C . ILE A 1 322 ? -13.81700 19.96500 25.46200 1.000 74.51798 322 ILE A C 1
ATOM 2422 O O . ILE A 1 322 ? -13.06200 19.70400 26.40600 1.000 76.39441 322 ILE A O 1
ATOM 2427 N N . ASN A 1 323 ? -14.94200 19.29600 25.22700 1.000 73.11101 323 ASN A N 1
ATOM 2428 C CA . ASN A 1 323 ? -15.29100 18.11000 25.99600 1.000 71.25980 323 ASN A CA 1
ATOM 2429 C C . ASN A 1 323 ? -14.28400 17.00700 25.69300 1.000 66.13834 323 ASN A C 1
ATOM 2430 O O . ASN A 1 323 ? -14.19800 16.53400 24.55500 1.000 65.76491 323 ASN A O 1
ATOM 2435 N N . VAL A 1 324 ? -13.51200 16.60700 26.70000 1.000 67.01997 324 VAL A N 1
ATOM 2436 C CA . VAL A 1 324 ? -12.38300 15.70600 26.50000 1.000 68.54877 324 VAL A CA 1
ATOM 2437 C C . VAL A 1 324 ? -12.31600 14.71200 27.65200 1.000 70.31998 324 VAL A C 1
ATOM 2438 O O . VAL A 1 324 ? -12.51100 15.07500 28.81700 1.000 65.75763 324 VAL A O 1
ATOM 2442 N N . THR A 1 325 ? -12.04900 13.45000 27.31900 1.000 67.99184 325 THR A N 1
ATOM 2443 C CA . THR A 1 325 ? -11.86200 12.38700 28.29500 1.000 65.07994 325 THR A CA 1
ATOM 2444 C C . THR A 1 325 ? -10.59200 11.62100 27.95700 1.000 66.86882 325 THR A C 1
ATOM 2445 O O . THR A 1 325 ? -10.31000 11.36000 26.78400 1.000 69.81963 325 THR A O 1
ATOM 2449 N N . ILE A 1 326 ? -9.82500 11.27400 28.98500 1.000 67.97534 326 ILE A N 1
ATOM 2450 C CA . ILE A 1 326 ? -8.63800 10.44400 28.82600 1.000 69.90353 326 ILE A CA 1
ATOM 2451 C C . ILE A 1 326 ? -9.03900 8.98700 29.01200 1.000 69.24128 326 ILE A C 1
ATOM 2452 O O . ILE A 1 326 ? -9.72300 8.64100 29.98200 1.000 72.20626 326 ILE A O 1
ATOM 2457 N N . ARG A 1 327 ? -8.62100 8.13300 28.08100 1.000 71.26948 327 ARG A N 1
ATOM 2458 C CA . ARG A 1 327 ? -8.90600 6.70200 28.13000 1.000 79.48662 327 ARG A CA 1
ATOM 2459 C C . ARG A 1 327 ? -7.57700 5.96000 28.17400 1.000 86.65353 327 ARG A C 1
ATOM 2460 O O . ARG A 1 327 ? -6.83400 5.95000 27.18700 1.000 86.54781 327 ARG A O 1
ATOM 2468 N N . SER A 1 328 ? -7.27500 5.34300 29.31700 1.000 90.99129 328 SER A N 1
ATOM 2469 C CA . SER A 1 328 ? -6.02300 4.62400 29.51500 1.000 98.50310 328 SER A CA 1
ATOM 2470 C C . SER A 1 328 ? -6.22400 3.11000 29.51200 1.000 105.54516 328 SER A C 1
ATOM 2471 O O . SER A 1 328 ? -5.46900 2.37800 30.15600 1.000 109.38614 328 SER A O 1
ATOM 2474 N N . GLN A 1 329 ? -7.23300 2.62900 28.79200 1.000 111.73713 329 GLN A N 1
ATOM 2475 C CA . GLN A 1 329 ? -7.49700 1.19600 28.71100 1.000 115.46681 329 GLN A CA 1
ATOM 2476 C C . GLN A 1 329 ? -8.32600 0.85900 27.47500 1.000 116.89930 329 GLN A C 1
ATOM 2477 O O . GLN A 1 329 ? -8.11400 1.42000 26.39900 1.000 113.62275 329 GLN A O 1
#